Protein AF-A0A662A229-F1 (afdb_monomer_lite)

Foldseek 3Di:
DDDDDKAFLVRCCVPLVQDPQLSVQCVVVVVGIDLSLLVVCLVPVWDPVGPSDDPVSRVSSNVSNVVCVVVSCVVVVVVVVLLVLLVVLLVLVVPDDPLRQVLLQLVLVVLLVPADPLLNVQVPVVFVVDDGPVSCNVQPSNDSPDGLVVTPHDDPVSSVSNVVSNVVSSVVSVVVVPDDSVVSVVPPSDPVVVVVVVVVVLVDDDDDDDDDDDDDDDRDPVVPVVVVPPD

Secondary structure (DSSP, 8-state):
-------BHHHHHHHTT--HHHHHHHHHTT--BHHHHHHHHHHHSSSTTSTT--HHHHHHHHHHHHHHHHHHHHHSSHHHHHHHHHHHHHHHHHH--HHHHHHHHHHHHHHHTTS-HHHHHHHHTT-TT-S-HHHIIIIIIT-TT--GGGS----HHHHHHHHHHHHHHHHHHHGGGG--HHHHTT-TTS-HHHHHHHHHHHT---------------SSHHHHHHGGG--

Structure (mmCIF, N/CA/C/O backbone):
data_AF-A0A662A229-F1
#
_entry.id   AF-A0A662A229-F1
#
loop_
_atom_site.group_PDB
_atom_site.id
_atom_site.type_symbol
_atom_site.label_atom_id
_atom_site.label_alt_id
_atom_site.label_comp_id
_atom_site.label_asym_id
_atom_site.label_entity_id
_atom_site.label_seq_id
_atom_site.pdbx_PDB_ins_code
_atom_site.Cartn_x
_atom_site.Cartn_y
_atom_site.Cartn_z
_atom_site.occupancy
_atom_site.B_iso_or_equiv
_atom_site.auth_seq_id
_atom_site.auth_comp_id
_atom_site.auth_asym_id
_atom_site.auth_atom_id
_atom_site.pdbx_PDB_model_num
ATOM 1 N N . MET A 1 1 ? -10.099 3.182 -29.007 1.00 36.44 1 MET A N 1
ATOM 2 C CA . MET A 1 1 ? -9.818 2.315 -27.837 1.00 36.44 1 MET A CA 1
ATOM 3 C C . MET A 1 1 ? -8.384 1.828 -27.942 1.00 36.44 1 MET A C 1
ATOM 5 O O . MET A 1 1 ? -8.083 1.103 -28.880 1.00 36.44 1 MET A O 1
ATOM 9 N N . ASN A 1 2 ? -7.491 2.269 -27.053 1.00 43.22 2 ASN A N 1
ATOM 10 C CA . ASN A 1 2 ? -6.089 1.856 -27.109 1.00 43.22 2 ASN A CA 1
ATOM 11 C C . ASN A 1 2 ? -5.975 0.412 -26.585 1.00 43.22 2 ASN A C 1
ATOM 13 O O . ASN A 1 2 ? -6.327 0.131 -25.438 1.00 43.22 2 ASN A O 1
ATOM 17 N N . LYS A 1 3 ? -5.595 -0.519 -27.462 1.00 54.31 3 LYS A N 1
ATOM 18 C CA . LYS A 1 3 ? -5.564 -1.961 -27.195 1.00 54.31 3 LYS A CA 1
ATOM 19 C C . LYS A 1 3 ? -4.317 -2.257 -26.362 1.00 54.31 3 LYS A C 1
ATOM 21 O O . LYS A 1 3 ? -3.208 -2.116 -26.861 1.00 54.31 3 LYS A O 1
ATOM 26 N N . TYR A 1 4 ? -4.488 -2.646 -25.097 1.00 66.56 4 TYR A N 1
ATOM 27 C CA . TYR A 1 4 ? -3.372 -3.119 -24.276 1.00 66.56 4 TYR A CA 1
ATOM 28 C C . TYR A 1 4 ? -2.686 -4.289 -24.986 1.00 66.56 4 TYR A C 1
ATOM 30 O O . TYR A 1 4 ? -3.309 -5.330 -25.220 1.00 66.56 4 TYR A O 1
ATOM 38 N N . LYS A 1 5 ? -1.414 -4.111 -25.331 1.00 79.75 5 LYS A N 1
ATOM 39 C CA . LYS A 1 5 ? -0.564 -5.138 -25.925 1.00 79.75 5 LYS A CA 1
ATOM 40 C C . LYS A 1 5 ? 0.447 -5.547 -24.860 1.00 79.75 5 LYS A C 1
ATOM 42 O O . LYS A 1 5 ? 1.048 -4.670 -24.249 1.00 79.75 5 LYS A O 1
ATOM 47 N N . ASN A 1 6 ? 0.600 -6.849 -24.620 1.00 87.69 6 ASN A N 1
ATOM 48 C CA . ASN A 1 6 ? 1.751 -7.306 -23.849 1.00 87.69 6 ASN A CA 1
ATOM 49 C C . ASN A 1 6 ? 2.993 -7.114 -24.730 1.00 87.69 6 ASN A C 1
ATOM 51 O O . ASN A 1 6 ? 2.988 -7.523 -25.894 1.00 87.69 6 ASN A O 1
ATOM 55 N N . VAL A 1 7 ? 3.993 -6.418 -24.202 1.00 91.94 7 VAL A N 1
ATOM 56 C CA . VAL A 1 7 ? 5.195 -5.992 -24.923 1.00 91.94 7 VAL A CA 1
ATOM 57 C C . VAL A 1 7 ? 6.397 -6.680 -24.288 1.00 91.94 7 VAL A C 1
ATOM 59 O O . VAL A 1 7 ? 6.463 -6.785 -23.063 1.00 91.94 7 VAL A O 1
ATOM 62 N N . THR A 1 8 ? 7.318 -7.166 -25.118 1.00 95.12 8 THR A N 1
ATOM 63 C CA . THR A 1 8 ? 8.546 -7.838 -24.670 1.00 95.12 8 THR A CA 1
ATOM 64 C C . THR A 1 8 ? 9.475 -6.859 -23.954 1.00 95.12 8 THR A C 1
ATOM 66 O O . THR A 1 8 ? 9.406 -5.650 -24.179 1.00 95.12 8 THR A O 1
ATOM 69 N N . LEU A 1 9 ? 10.362 -7.358 -23.094 1.00 94.25 9 LEU A N 1
ATOM 70 C CA . LEU A 1 9 ? 11.356 -6.527 -22.416 1.00 94.25 9 LEU A CA 1
ATOM 71 C C . LEU A 1 9 ? 12.268 -5.796 -23.416 1.00 94.25 9 LEU A C 1
ATOM 73 O O . LEU A 1 9 ? 12.629 -4.644 -23.184 1.00 94.25 9 LEU A O 1
ATOM 77 N N . GLU A 1 10 ? 12.611 -6.433 -24.534 1.00 92.81 10 GLU A N 1
ATOM 78 C CA . GLU A 1 10 ? 13.406 -5.847 -25.614 1.00 92.81 10 GLU A CA 1
ATOM 79 C C . GLU A 1 10 ? 12.706 -4.635 -26.237 1.00 92.81 10 GLU A C 1
ATOM 81 O O . GLU A 1 10 ? 13.323 -3.584 -26.424 1.00 92.81 10 GLU A O 1
ATOM 86 N N . ASP A 1 11 ? 11.411 -4.761 -26.524 1.00 92.31 11 ASP A N 1
ATOM 87 C CA . ASP A 1 11 ? 10.610 -3.671 -27.075 1.00 92.31 11 ASP A CA 1
ATOM 88 C C . ASP A 1 11 ? 10.358 -2.574 -26.029 1.00 92.31 11 ASP A C 1
ATOM 90 O O . ASP A 1 11 ? 10.416 -1.389 -26.355 1.00 92.31 11 ASP A O 1
ATOM 94 N N . LEU A 1 12 ? 10.126 -2.935 -24.761 1.00 91.38 12 LEU A N 1
ATOM 95 C CA . LEU A 1 12 ? 10.009 -1.970 -23.662 1.00 91.38 12 LEU A CA 1
ATOM 96 C C . LEU A 1 12 ? 11.296 -1.166 -23.487 1.00 91.38 12 LEU A C 1
ATOM 98 O O . LEU A 1 12 ? 11.240 0.046 -23.310 1.00 91.38 12 LEU A O 1
ATOM 102 N N . SER A 1 13 ? 12.456 -1.819 -23.581 1.00 90.81 13 SER A N 1
ATOM 103 C CA . SER A 1 13 ? 13.748 -1.149 -23.443 1.00 90.81 13 SER A CA 1
ATOM 104 C C . SER A 1 13 ? 13.971 -0.079 -24.502 1.00 90.81 13 SER A C 1
ATOM 106 O O . SER A 1 13 ? 14.608 0.924 -24.201 1.00 90.81 13 SER A O 1
ATOM 108 N N . LYS A 1 14 ? 13.462 -0.297 -25.720 1.00 89.25 14 LYS A N 1
ATOM 109 C CA . LYS A 1 14 ? 13.569 0.650 -26.836 1.00 89.25 14 LYS A CA 1
ATOM 110 C C . LYS A 1 14 ? 12.518 1.755 -26.776 1.00 89.25 14 LYS A C 1
ATOM 112 O O . LYS A 1 14 ? 12.813 2.880 -27.141 1.00 89.25 14 LYS A O 1
ATOM 117 N N . ASN A 1 15 ? 11.292 1.426 -26.366 1.00 88.69 15 ASN A N 1
ATOM 118 C CA . ASN A 1 15 ? 10.162 2.360 -26.414 1.00 88.69 15 ASN A CA 1
ATOM 119 C C . ASN A 1 15 ? 10.044 3.244 -25.165 1.00 88.69 15 ASN A C 1
ATOM 121 O O . ASN A 1 15 ? 9.446 4.314 -25.231 1.00 88.69 15 ASN A O 1
ATOM 125 N N . GLU A 1 16 ? 10.552 2.781 -24.023 1.00 87.81 16 GLU A N 1
ATOM 126 C CA . GLU A 1 16 ? 10.454 3.464 -22.724 1.00 87.81 16 GLU A CA 1
ATOM 127 C C . GLU A 1 16 ? 11.836 3.889 -22.197 1.00 87.81 16 GLU A C 1
ATOM 129 O O . GLU A 1 16 ? 11.969 4.217 -21.019 1.00 87.81 16 GLU A O 1
ATOM 134 N N . ASP A 1 17 ? 12.863 3.850 -23.059 1.00 87.94 17 ASP A N 1
ATOM 135 C CA . ASP A 1 17 ? 14.249 4.249 -22.774 1.00 87.94 17 ASP A CA 1
ATOM 136 C C . ASP A 1 17 ? 14.799 3.672 -21.457 1.00 87.94 17 ASP A C 1
ATOM 138 O O . ASP A 1 17 ? 15.426 4.363 -20.645 1.00 87.94 17 ASP A O 1
ATOM 142 N N . LEU A 1 18 ? 14.559 2.377 -21.214 1.00 91.94 18 LEU A N 1
ATOM 143 C CA . LEU A 1 18 ? 15.041 1.730 -19.995 1.00 91.94 18 LEU A CA 1
ATOM 144 C C . LEU A 1 18 ? 16.567 1.720 -19.971 1.00 91.94 18 LEU A C 1
ATOM 146 O O . LEU A 1 18 ? 17.226 1.321 -20.934 1.00 91.94 18 LEU A O 1
ATOM 150 N N . SER A 1 19 ? 17.145 2.086 -18.826 1.00 94.31 19 SER A N 1
ATOM 151 C CA . SER A 1 19 ? 18.593 2.008 -18.675 1.00 94.31 19 SER A CA 1
ATOM 152 C C . SER A 1 19 ? 19.079 0.563 -18.825 1.00 94.31 19 SER A C 1
ATOM 154 O O . SER A 1 19 ? 18.411 -0.385 -18.405 1.00 94.31 19 SER A O 1
ATOM 156 N N . ALA A 1 20 ? 20.300 0.381 -19.341 1.00 94.19 20 ALA A N 1
ATOM 157 C CA . ALA A 1 20 ? 20.917 -0.944 -19.461 1.00 94.19 20 ALA A CA 1
ATOM 158 C C . ALA A 1 20 ? 20.927 -1.708 -18.122 1.00 94.19 20 ALA A C 1
ATOM 160 O O . ALA A 1 20 ? 20.774 -2.929 -18.081 1.00 94.19 20 ALA A O 1
ATOM 161 N N . ARG A 1 21 ? 21.050 -0.982 -16.999 1.00 94.19 21 ARG A N 1
ATOM 162 C CA . ARG A 1 21 ? 20.940 -1.559 -15.656 1.00 94.19 21 ARG A CA 1
ATOM 163 C C . ARG A 1 21 ? 19.537 -2.104 -15.387 1.00 94.19 21 ARG A C 1
ATOM 165 O O . ARG A 1 21 ? 19.420 -3.238 -14.933 1.00 94.19 21 ARG A O 1
ATOM 172 N N . THR A 1 22 ? 18.498 -1.318 -15.652 1.00 95.56 22 THR A N 1
ATOM 173 C CA . THR A 1 22 ? 17.099 -1.722 -15.459 1.00 95.56 22 THR A CA 1
ATOM 174 C C . THR A 1 22 ? 16.718 -2.891 -16.365 1.00 95.56 22 THR A C 1
ATOM 176 O O . THR A 1 22 ? 16.108 -3.849 -15.891 1.00 95.56 22 THR A O 1
ATOM 179 N N . TYR A 1 23 ? 17.169 -2.874 -17.621 1.00 95.75 23 TYR A N 1
ATOM 180 C CA . TYR A 1 23 ? 17.021 -3.995 -18.549 1.00 95.75 23 TYR A CA 1
ATOM 181 C C . TYR A 1 23 ? 17.655 -5.281 -18.000 1.00 95.75 23 TYR A C 1
ATOM 183 O O . TYR A 1 23 ? 16.992 -6.313 -17.899 1.00 95.75 23 TYR A O 1
ATOM 191 N N . ASN A 1 24 ? 18.916 -5.215 -17.562 1.00 95.12 24 ASN A N 1
ATOM 192 C CA . ASN A 1 24 ? 19.620 -6.376 -17.015 1.00 95.12 24 ASN A CA 1
ATOM 193 C C . ASN A 1 24 ? 18.981 -6.895 -15.722 1.00 95.12 24 A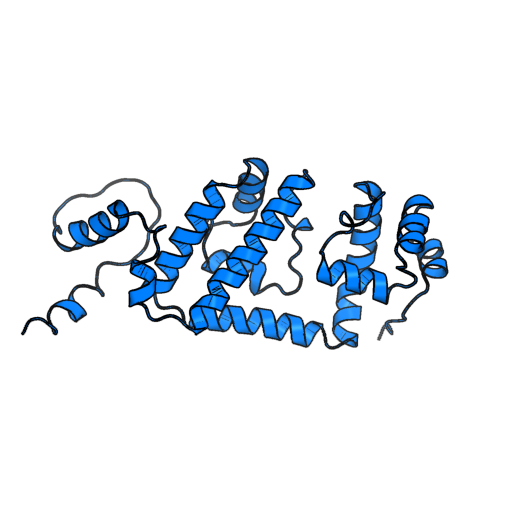SN A C 1
ATOM 195 O O . ASN A 1 24 ? 18.903 -8.104 -15.530 1.00 95.12 24 ASN A O 1
ATOM 199 N N . VAL A 1 25 ? 18.487 -6.009 -14.851 1.00 95.31 25 VAL A N 1
ATOM 200 C CA . VAL A 1 25 ? 17.707 -6.410 -13.669 1.00 95.31 25 VAL A CA 1
ATOM 201 C C . VAL A 1 25 ? 16.477 -7.208 -14.093 1.00 95.31 25 VAL A C 1
ATOM 203 O O . VAL A 1 25 ? 16.273 -8.308 -13.587 1.00 95.31 25 VAL A O 1
ATOM 206 N N . CYS A 1 26 ? 15.681 -6.694 -15.033 1.00 95.44 26 CYS A N 1
ATOM 207 C CA . CYS A 1 26 ? 14.474 -7.381 -15.488 1.00 95.44 26 CYS A CA 1
ATOM 208 C C . CYS A 1 26 ? 14.802 -8.746 -16.097 1.00 95.44 26 CYS A C 1
ATOM 210 O O . CYS A 1 26 ? 14.196 -9.751 -15.728 1.00 95.44 26 CYS A O 1
ATOM 212 N N . LYS A 1 27 ? 15.823 -8.800 -16.957 1.00 94.81 27 LYS A N 1
ATOM 213 C CA . LYS A 1 27 ? 16.285 -10.034 -17.596 1.00 94.81 27 LYS A CA 1
ATOM 214 C C . LYS A 1 27 ? 16.755 -11.077 -16.577 1.00 94.81 27 LYS A C 1
ATOM 216 O O . LYS A 1 27 ? 16.338 -12.230 -16.651 1.00 94.81 27 LYS A O 1
ATOM 221 N N . ASN A 1 28 ? 17.566 -10.673 -15.599 1.00 95.19 28 ASN A N 1
ATOM 222 C CA . ASN A 1 28 ? 18.105 -11.573 -14.573 1.00 95.19 28 ASN A CA 1
ATOM 223 C C . ASN A 1 28 ? 17.023 -12.134 -13.641 1.00 95.19 28 ASN A C 1
ATOM 225 O O . ASN A 1 28 ? 17.169 -13.242 -13.134 1.00 95.19 28 ASN A O 1
ATOM 229 N N . HIS A 1 29 ? 15.936 -11.385 -13.436 1.00 94.38 29 HIS A N 1
ATOM 230 C CA . HIS A 1 29 ? 14.806 -11.780 -12.591 1.00 94.38 29 HIS A CA 1
ATOM 231 C C . HIS A 1 29 ? 13.589 -12.267 -13.394 1.00 94.38 29 HIS A C 1
ATOM 233 O O . HIS A 1 29 ? 12.477 -12.302 -12.875 1.00 94.38 29 HIS A O 1
ATOM 239 N N . GLN A 1 30 ? 13.795 -12.665 -14.656 1.00 93.56 30 GLN A N 1
ATOM 240 C CA . GLN A 1 30 ? 12.778 -13.268 -15.534 1.00 93.56 30 GLN A CA 1
ATOM 241 C C . GLN A 1 30 ? 11.534 -12.395 -15.789 1.00 93.56 30 GLN A C 1
ATOM 243 O O . GLN A 1 30 ? 10.469 -12.899 -16.161 1.00 93.56 30 GLN A O 1
ATOM 248 N N . LEU A 1 31 ? 11.672 -11.076 -15.661 1.00 94.94 31 LEU A N 1
ATOM 249 C CA . LEU A 1 31 ? 10.663 -10.094 -16.047 1.00 94.94 31 LEU A CA 1
ATOM 250 C C . LEU A 1 31 ? 10.737 -9.841 -17.562 1.00 94.94 31 LEU A C 1
ATOM 252 O O . LEU A 1 31 ? 11.139 -8.770 -18.011 1.00 94.94 31 LEU A O 1
ATOM 256 N N . SER A 1 32 ? 10.404 -10.866 -18.351 1.00 94.81 32 SER A N 1
ATOM 257 C CA . SER A 1 32 ? 10.577 -10.888 -19.815 1.00 94.81 32 SER A CA 1
ATOM 258 C C . SER A 1 32 ? 9.622 -9.988 -20.599 1.00 94.81 32 SER A C 1
ATOM 260 O O . SER A 1 32 ? 9.789 -9.838 -21.806 1.00 94.81 32 SER A O 1
ATOM 262 N N . ASP A 1 33 ? 8.595 -9.440 -19.958 1.00 95.06 33 ASP A N 1
ATOM 263 C CA . ASP A 1 33 ? 7.511 -8.728 -20.627 1.00 95.06 33 ASP A CA 1
ATOM 264 C C . ASP A 1 33 ? 6.748 -7.813 -19.656 1.00 95.06 33 ASP A C 1
ATOM 266 O O . ASP A 1 33 ? 6.901 -7.895 -18.431 1.00 95.06 33 ASP A O 1
ATOM 270 N N . LEU A 1 34 ? 5.935 -6.917 -20.221 1.00 93.50 34 LEU A N 1
ATOM 271 C CA . LEU A 1 34 ? 5.192 -5.904 -19.475 1.00 93.50 34 LEU A CA 1
ATOM 272 C C . LEU A 1 34 ? 4.231 -6.519 -18.451 1.00 93.50 34 LEU A C 1
ATOM 274 O O . LEU A 1 34 ? 4.104 -5.988 -17.349 1.00 93.50 34 LEU A O 1
ATOM 278 N N . GLU A 1 35 ? 3.554 -7.618 -18.793 1.00 93.19 35 GLU A N 1
ATOM 279 C CA . GLU A 1 35 ? 2.616 -8.282 -17.879 1.00 93.19 35 GLU A CA 1
ATOM 280 C C . GLU A 1 35 ? 3.336 -8.812 -16.635 1.00 93.19 35 GLU A C 1
ATOM 282 O O . GLU A 1 35 ? 2.888 -8.536 -15.522 1.00 93.19 35 GLU A O 1
ATOM 287 N N . LYS A 1 36 ? 4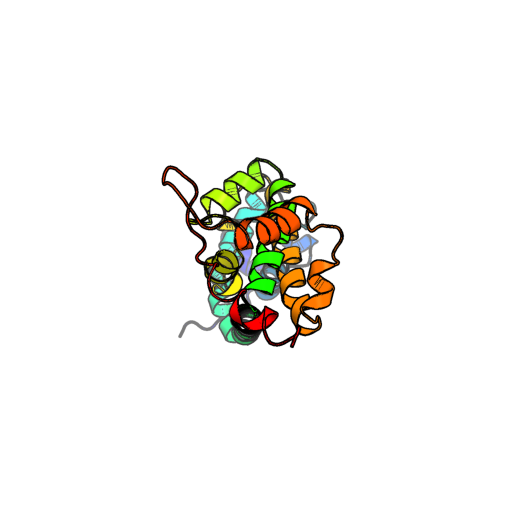.494 -9.469 -16.783 1.00 93.25 36 LYS A N 1
ATOM 288 C CA . LYS A 1 36 ? 5.288 -9.939 -15.632 1.00 93.25 36 LYS A CA 1
ATOM 289 C C . LYS A 1 36 ? 5.798 -8.801 -14.749 1.00 93.25 36 LYS A C 1
ATOM 291 O O . LYS A 1 36 ? 5.769 -8.916 -13.523 1.00 93.25 36 LYS A O 1
ATOM 296 N N . ILE A 1 37 ? 6.248 -7.697 -15.351 1.00 94.38 37 ILE A N 1
ATOM 297 C CA . ILE A 1 37 ? 6.689 -6.503 -14.608 1.00 94.38 37 ILE A CA 1
ATOM 298 C C . ILE A 1 37 ? 5.522 -5.930 -13.793 1.00 94.38 37 ILE A C 1
ATOM 300 O O . ILE A 1 37 ? 5.673 -5.629 -12.606 1.00 94.38 37 ILE A O 1
ATOM 304 N N . LEU A 1 38 ? 4.348 -5.805 -14.417 1.00 91.56 38 LEU A N 1
ATOM 305 C CA . LEU A 1 38 ? 3.141 -5.300 -13.766 1.00 91.56 38 LEU A CA 1
ATOM 306 C C . LEU A 1 38 ? 2.645 -6.237 -12.666 1.00 91.56 38 LEU A C 1
ATOM 308 O O . LEU A 1 38 ? 2.265 -5.760 -11.602 1.00 91.56 38 LEU A O 1
ATOM 312 N N . ASP A 1 39 ? 2.682 -7.548 -12.886 1.00 88.94 39 ASP A N 1
ATOM 313 C CA . ASP A 1 39 ? 2.289 -8.547 -11.893 1.00 88.94 39 ASP A CA 1
ATOM 314 C C . ASP A 1 39 ? 3.154 -8.487 -10.646 1.00 88.94 39 ASP A C 1
ATOM 316 O O . ASP A 1 39 ? 2.631 -8.462 -9.527 1.00 88.94 39 ASP A O 1
ATOM 320 N N . TYR A 1 40 ? 4.470 -8.404 -10.834 1.00 89.31 40 TYR A N 1
ATOM 321 C CA . TYR A 1 40 ? 5.391 -8.247 -9.723 1.00 89.31 40 TYR A CA 1
ATOM 322 C C . TYR A 1 40 ? 5.117 -6.951 -8.954 1.00 89.31 40 TYR A C 1
ATOM 324 O O . TYR A 1 40 ? 5.064 -6.960 -7.722 1.00 89.31 40 TYR A O 1
ATOM 332 N N . TYR A 1 41 ? 4.901 -5.845 -9.669 1.00 87.94 41 TYR A N 1
ATOM 333 C CA . TYR A 1 41 ? 4.592 -4.559 -9.056 1.00 87.94 41 TYR A CA 1
ATOM 334 C C . TYR A 1 41 ? 3.248 -4.559 -8.321 1.00 87.94 41 TYR A C 1
ATOM 336 O O . TYR A 1 41 ? 3.165 -4.009 -7.236 1.00 87.94 41 TYR A O 1
ATOM 344 N N . ILE A 1 42 ? 2.210 -5.223 -8.829 1.00 81.44 42 ILE A N 1
ATOM 345 C CA . ILE A 1 42 ? 0.924 -5.342 -8.120 1.00 81.44 42 ILE A CA 1
ATOM 346 C C . ILE A 1 42 ? 1.081 -6.141 -6.818 1.00 81.44 42 ILE A C 1
ATOM 348 O O . ILE A 1 42 ? 0.426 -5.838 -5.823 1.00 81.44 42 ILE A O 1
ATOM 352 N N . ALA A 1 43 ? 1.943 -7.159 -6.807 1.00 74.81 43 ALA A N 1
ATOM 353 C CA . ALA A 1 43 ? 2.175 -7.973 -5.618 1.00 74.81 43 ALA A CA 1
ATOM 354 C C . ALA A 1 43 ? 3.048 -7.266 -4.562 1.00 74.81 43 ALA A C 1
ATOM 356 O O . ALA A 1 43 ? 2.834 -7.453 -3.362 1.00 74.81 43 ALA A O 1
ATOM 357 N N . ASN A 1 44 ? 4.031 -6.470 -4.995 1.00 73.94 44 ASN A N 1
ATOM 358 C CA . ASN A 1 44 ? 5.100 -5.964 -4.123 1.00 73.94 44 ASN A CA 1
ATOM 359 C C . ASN A 1 44 ? 5.168 -4.433 -4.014 1.00 73.94 44 ASN A C 1
ATOM 361 O O . ASN A 1 44 ? 5.863 -3.925 -3.138 1.00 73.94 44 ASN A O 1
ATOM 365 N N . TYR A 1 45 ? 4.479 -3.699 -4.890 1.00 74.75 45 TYR A N 1
ATOM 366 C CA . TYR A 1 45 ? 4.418 -2.229 -4.998 1.00 74.75 45 TYR A CA 1
ATOM 367 C C . TYR A 1 45 ? 5.759 -1.516 -5.232 1.00 74.75 45 TYR A C 1
ATOM 369 O O . TYR A 1 45 ? 5.824 -0.296 -5.330 1.00 74.75 45 TYR A O 1
ATOM 377 N N . ASN A 1 46 ? 6.855 -2.261 -5.328 1.00 83.00 46 ASN A N 1
ATOM 378 C CA . ASN A 1 46 ? 8.193 -1.775 -5.632 1.00 83.00 46 ASN A CA 1
ATOM 379 C C . ASN A 1 46 ? 9.055 -2.939 -6.134 1.00 83.00 46 ASN A C 1
ATOM 381 O O . ASN A 1 46 ? 8.655 -4.098 -6.059 1.00 83.00 46 ASN A O 1
ATOM 385 N N . PHE A 1 47 ? 10.258 -2.623 -6.601 1.00 88.50 47 PHE A N 1
ATOM 386 C CA . PHE A 1 47 ? 11.236 -3.549 -7.167 1.00 88.50 47 PHE A CA 1
ATOM 387 C C . PHE A 1 47 ? 12.438 -3.801 -6.249 1.00 88.50 47 PHE A C 1
ATOM 389 O O . PHE A 1 47 ? 13.352 -4.528 -6.629 1.00 88.50 47 PHE A O 1
ATOM 396 N N . PHE A 1 48 ? 12.438 -3.267 -5.022 1.00 83.94 48 PHE A N 1
ATOM 397 C CA . PHE A 1 48 ? 13.546 -3.437 -4.071 1.00 83.94 48 PHE A CA 1
ATOM 398 C C . PHE A 1 48 ? 13.726 -4.881 -3.583 1.00 83.94 48 PHE A C 1
ATOM 400 O O . PHE A 1 48 ? 14.769 -5.207 -3.023 1.00 83.94 48 PHE A O 1
ATOM 407 N N . GLY A 1 49 ? 12.737 -5.755 -3.802 1.00 77.12 49 GLY A N 1
ATOM 408 C CA . GLY A 1 49 ? 12.872 -7.193 -3.550 1.00 77.12 49 GLY A CA 1
ATOM 409 C C . GLY A 1 49 ? 13.917 -7.878 -4.442 1.00 77.12 49 GLY A C 1
ATOM 410 O O . GLY A 1 49 ? 14.418 -8.945 -4.094 1.00 77.12 49 GLY A O 1
ATOM 411 N N . PHE A 1 50 ? 14.304 -7.255 -5.558 1.00 88.44 50 PHE A N 1
ATOM 412 C CA . PHE A 1 50 ? 15.319 -7.791 -6.451 1.00 88.44 50 PHE A CA 1
ATOM 413 C C . PHE A 1 50 ? 16.729 -7.357 -6.058 1.00 88.44 50 PHE A C 1
ATOM 415 O O . PHE A 1 50 ? 17.043 -6.170 -5.930 1.00 88.44 50 PHE A O 1
ATOM 422 N N . ARG A 1 51 ? 17.636 -8.336 -5.966 1.00 85.94 51 ARG A N 1
ATOM 423 C CA . ARG A 1 51 ? 19.066 -8.059 -5.802 1.00 85.94 51 ARG A CA 1
ATOM 424 C C . ARG A 1 51 ? 19.563 -7.224 -6.984 1.00 85.94 51 ARG A C 1
ATOM 426 O O . ARG A 1 51 ? 19.359 -7.595 -8.139 1.00 85.94 51 ARG A O 1
ATOM 433 N N . GLY A 1 52 ? 20.240 -6.118 -6.681 1.00 81.81 52 GLY A N 1
ATOM 434 C CA . GLY A 1 52 ? 20.786 -5.198 -7.682 1.00 81.81 52 GLY A CA 1
ATOM 435 C C . GLY A 1 52 ? 19.865 -4.031 -8.053 1.00 81.81 52 GLY A C 1
ATOM 436 O O . GLY A 1 52 ? 20.284 -3.171 -8.831 1.00 81.81 52 GLY A O 1
ATOM 437 N N . VAL A 1 53 ? 18.665 -3.935 -7.473 1.00 90.12 53 VAL A N 1
ATOM 438 C CA . VAL A 1 53 ? 17.796 -2.764 -7.644 1.00 90.12 53 VAL A CA 1
ATOM 439 C C . VAL A 1 53 ? 18.171 -1.670 -6.651 1.00 90.12 53 VAL A C 1
ATOM 441 O O . VAL A 1 53 ? 18.005 -1.822 -5.446 1.00 90.12 53 VAL A O 1
ATOM 444 N N . GLY A 1 54 ? 18.681 -0.557 -7.182 1.00 85.88 54 GLY A N 1
ATOM 445 C CA . GLY A 1 54 ? 18.821 0.703 -6.450 1.00 85.88 54 GLY A CA 1
ATOM 446 C C . GLY A 1 54 ? 17.641 1.639 -6.720 1.00 85.88 54 GLY A C 1
ATOM 447 O O . GLY A 1 54 ? 16.787 1.342 -7.557 1.00 85.88 54 GLY A O 1
ATOM 448 N N . GLU A 1 55 ? 17.619 2.798 -6.062 1.00 84.25 55 GLU A N 1
ATOM 449 C CA . GLU A 1 55 ? 16.521 3.774 -6.165 1.00 84.25 55 GLU A CA 1
ATOM 450 C C . GLU A 1 55 ? 16.190 4.173 -7.605 1.00 84.25 55 GLU A C 1
ATOM 452 O O . GLU A 1 55 ? 15.020 4.178 -7.986 1.00 84.25 55 GLU A O 1
ATOM 457 N N . LYS A 1 56 ? 17.211 4.444 -8.429 1.00 88.38 56 LYS A N 1
ATOM 458 C CA . LYS A 1 56 ? 17.024 4.832 -9.834 1.00 88.38 56 LYS A CA 1
ATOM 459 C C . LYS A 1 56 ? 16.289 3.752 -10.634 1.00 88.38 56 LYS A C 1
ATOM 461 O O . LYS A 1 56 ? 15.287 4.048 -11.274 1.00 88.38 56 LYS A O 1
ATOM 466 N N . THR A 1 57 ? 16.745 2.502 -10.549 1.00 93.06 57 THR A N 1
ATOM 467 C CA . THR A 1 57 ? 16.110 1.363 -11.234 1.00 93.06 57 THR A CA 1
ATOM 468 C C . THR A 1 57 ? 14.698 1.111 -10.715 1.00 93.06 57 THR A C 1
ATOM 470 O O . THR A 1 57 ? 13.785 0.901 -11.508 1.00 93.06 57 THR A O 1
ATOM 473 N N . ASN A 1 58 ? 14.490 1.184 -9.395 1.00 89.38 58 ASN A N 1
ATOM 474 C CA . ASN A 1 58 ? 13.154 1.068 -8.817 1.00 89.38 58 ASN A CA 1
ATOM 475 C C . ASN A 1 58 ? 12.216 2.151 -9.367 1.00 89.38 58 ASN A C 1
ATOM 477 O O . ASN A 1 58 ? 11.075 1.861 -9.718 1.00 89.38 58 ASN A O 1
ATOM 481 N N . ARG A 1 59 ? 12.702 3.393 -9.461 1.00 88.00 59 ARG A N 1
ATOM 482 C CA . ARG A 1 59 ? 11.937 4.528 -9.977 1.00 88.00 59 ARG A CA 1
ATOM 483 C C . ARG A 1 59 ? 11.593 4.366 -11.455 1.00 88.00 59 ARG A C 1
ATOM 485 O O . ARG A 1 59 ? 10.435 4.563 -11.797 1.00 88.00 59 ARG A O 1
ATOM 492 N N . GLU A 1 60 ? 12.553 3.991 -12.300 1.00 93.19 60 GLU A N 1
ATOM 493 C CA . GLU A 1 60 ? 12.314 3.718 -13.729 1.00 93.19 60 GLU A CA 1
ATOM 494 C C . GLU A 1 60 ? 11.188 2.688 -13.904 1.00 93.19 60 GLU A C 1
ATOM 496 O O . GLU A 1 60 ? 10.197 2.956 -14.583 1.00 93.19 60 GLU A O 1
ATOM 501 N N . LEU A 1 61 ? 11.276 1.554 -13.202 1.00 93.50 61 LEU A N 1
ATOM 502 C CA . LEU A 1 61 ? 10.259 0.505 -13.281 1.00 93.50 61 LEU A CA 1
ATOM 503 C C . LEU A 1 61 ? 8.913 0.922 -12.681 1.00 93.50 61 LEU A C 1
ATOM 505 O O . LEU A 1 61 ? 7.874 0.565 -13.221 1.00 93.50 61 LEU A O 1
ATOM 509 N N . THR A 1 62 ? 8.909 1.703 -11.601 1.00 88.62 62 THR A N 1
ATOM 510 C CA . THR A 1 62 ? 7.668 2.209 -10.989 1.00 88.62 62 THR A CA 1
ATOM 511 C C . THR A 1 62 ? 6.954 3.208 -11.901 1.00 88.62 62 THR A C 1
ATOM 513 O O . THR A 1 62 ? 5.730 3.214 -11.994 1.00 88.62 62 THR A O 1
ATOM 516 N N . ILE A 1 63 ? 7.701 4.063 -12.602 1.00 90.00 63 ILE A N 1
ATOM 517 C CA . ILE A 1 63 ? 7.123 4.992 -13.581 1.00 90.00 63 ILE A CA 1
ATOM 518 C C . ILE A 1 63 ? 6.509 4.203 -14.741 1.00 90.00 63 ILE A C 1
ATOM 520 O O . ILE A 1 63 ? 5.355 4.447 -15.106 1.00 90.00 63 ILE A O 1
ATOM 524 N N . LEU A 1 64 ? 7.249 3.219 -15.265 1.00 91.88 64 LEU A N 1
ATOM 525 C CA . LEU A 1 64 ? 6.764 2.315 -16.303 1.00 91.88 64 LEU A CA 1
ATOM 526 C C . LEU A 1 64 ? 5.464 1.619 -15.873 1.00 91.88 64 LEU A C 1
ATOM 528 O O . LEU A 1 64 ? 4.474 1.627 -16.605 1.00 91.88 64 LEU A O 1
ATOM 532 N N . THR A 1 65 ? 5.419 1.046 -14.669 1.00 90.62 65 THR A N 1
ATOM 533 C CA . THR A 1 65 ? 4.228 0.332 -14.197 1.00 90.62 65 THR A CA 1
ATOM 534 C C . THR A 1 65 ? 3.041 1.264 -14.014 1.00 90.62 65 THR A C 1
ATOM 536 O O . THR A 1 65 ? 1.955 0.940 -14.499 1.00 90.62 65 THR A O 1
ATOM 539 N N . LYS A 1 66 ? 3.221 2.444 -13.404 1.00 85.88 66 LYS A N 1
ATOM 540 C CA . LYS A 1 66 ? 2.140 3.429 -13.216 1.00 85.88 66 LYS A CA 1
ATOM 541 C C . LYS A 1 66 ? 1.495 3.852 -14.544 1.00 85.88 66 LYS A C 1
ATOM 543 O O . LYS A 1 66 ? 0.278 4.029 -14.592 1.00 85.88 66 LYS A O 1
ATOM 548 N N . LYS A 1 67 ? 2.263 3.918 -15.639 1.00 88.06 67 LYS A N 1
ATOM 549 C CA . LYS A 1 67 ? 1.755 4.219 -16.993 1.00 88.06 67 LYS A CA 1
ATOM 550 C C . LYS A 1 67 ? 0.805 3.143 -17.536 1.00 88.06 67 LYS A C 1
ATOM 552 O O . LYS A 1 67 ? -0.156 3.461 -18.235 1.00 88.06 67 LYS A O 1
ATOM 557 N N . HIS A 1 68 ? 1.046 1.871 -17.209 1.00 87.69 68 HIS A N 1
ATOM 558 C CA . HIS A 1 68 ? 0.340 0.737 -17.821 1.00 87.69 68 HIS A CA 1
ATOM 559 C C . HIS A 1 68 ? -0.638 0.003 -16.889 1.00 87.69 68 HIS A C 1
ATOM 561 O O . HIS A 1 68 ? -1.550 -0.673 -17.376 1.00 87.69 68 HIS A O 1
ATOM 567 N N . VAL A 1 69 ? -0.509 0.156 -15.567 1.00 85.69 69 VAL A N 1
ATOM 568 C CA . VAL A 1 69 ? -1.264 -0.614 -14.563 1.00 85.69 69 VAL A CA 1
ATOM 569 C C . VAL A 1 69 ? -2.777 -0.427 -14.691 1.00 85.69 69 VAL A C 1
ATOM 571 O O . VAL A 1 69 ? -3.529 -1.397 -14.618 1.00 85.69 69 VAL A O 1
ATOM 574 N N . GLY A 1 70 ? -3.245 0.793 -14.971 1.00 79.12 70 GLY A N 1
ATOM 575 C CA . GLY A 1 70 ? -4.677 1.081 -15.088 1.00 79.12 70 GLY A CA 1
ATOM 576 C C . GLY A 1 70 ? -5.353 0.306 -16.223 1.00 79.12 70 GLY A C 1
ATOM 577 O O . GLY A 1 70 ? -6.425 -0.274 -16.029 1.00 79.12 70 GLY A O 1
ATOM 578 N N . VAL A 1 71 ? -4.711 0.257 -17.394 1.00 82.50 71 VAL A N 1
ATOM 579 C CA . VAL A 1 71 ? -5.221 -0.470 -18.568 1.00 82.50 71 VAL A CA 1
ATOM 580 C C . VAL A 1 71 ? -5.065 -1.980 -18.377 1.00 82.50 71 VAL A C 1
ATOM 582 O O . VAL A 1 71 ? -5.976 -2.744 -18.699 1.00 82.50 71 VAL A O 1
ATOM 585 N N . TYR A 1 72 ? -3.949 -2.414 -17.791 1.00 84.88 72 TYR A N 1
ATOM 586 C CA . TYR A 1 72 ? -3.693 -3.821 -17.500 1.00 84.88 72 TYR A CA 1
ATOM 587 C C . TYR A 1 72 ? -4.739 -4.434 -16.563 1.00 84.88 72 TYR A C 1
ATOM 589 O O . TYR A 1 72 ? -5.307 -5.486 -16.861 1.00 84.88 72 TYR A O 1
ATOM 597 N N . LEU A 1 73 ? -5.068 -3.740 -15.470 1.00 81.38 73 LEU A N 1
ATOM 598 C CA . LEU A 1 73 ? -6.064 -4.195 -14.500 1.00 81.38 73 LEU A CA 1
ATOM 599 C C . LEU A 1 73 ? -7.478 -4.281 -15.098 1.00 81.38 73 LEU A C 1
ATOM 601 O O . LEU A 1 73 ? -8.271 -5.128 -14.678 1.00 81.38 73 LEU A O 1
ATOM 605 N N . LEU A 1 74 ? -7.809 -3.423 -16.073 1.00 79.44 74 LEU A N 1
ATOM 606 C CA . LEU A 1 74 ? -9.078 -3.486 -16.808 1.00 79.44 74 LEU A CA 1
ATOM 607 C C . LEU A 1 74 ? -9.162 -4.733 -17.698 1.00 79.44 74 LEU A C 1
ATOM 609 O O . LEU A 1 74 ? -10.216 -5.363 -17.753 1.00 79.44 74 LEU A O 1
ATOM 613 N N . LYS A 1 75 ? -8.058 -5.110 -18.356 1.00 82.19 75 LYS A N 1
ATOM 614 C CA . LYS A 1 75 ? -7.983 -6.303 -19.213 1.00 82.19 75 LYS A CA 1
ATOM 615 C C . LYS A 1 75 ? -8.069 -7.598 -18.404 1.00 82.19 75 LYS A C 1
ATOM 617 O O . LYS A 1 75 ? -8.806 -8.505 -18.776 1.00 82.19 75 LYS A O 1
ATOM 622 N N . THR A 1 76 ? -7.314 -7.702 -17.313 1.00 74.88 76 THR A N 1
ATOM 623 C CA . THR A 1 76 ? -7.115 -8.973 -16.590 1.00 74.88 76 THR A CA 1
ATOM 624 C C . THR A 1 76 ? -8.222 -9.323 -15.602 1.00 74.88 76 THR A C 1
ATOM 626 O O . THR A 1 76 ? -8.086 -10.290 -14.864 1.00 74.88 76 THR A O 1
ATOM 629 N N . LYS A 1 77 ? -9.305 -8.537 -15.525 1.00 69.38 77 LYS A N 1
ATOM 630 C CA . LYS A 1 77 ? -10.330 -8.613 -14.462 1.00 69.38 77 LYS A CA 1
ATOM 631 C C . LYS A 1 77 ? -9.781 -8.432 -13.032 1.00 69.38 77 LYS A C 1
ATOM 633 O O . LYS A 1 77 ? -10.587 -8.302 -12.114 1.00 69.38 77 LYS A O 1
ATOM 638 N N . ARG A 1 78 ? -8.465 -8.265 -12.827 1.00 68.25 78 ARG A N 1
ATOM 639 C CA . ARG A 1 78 ? -7.861 -7.947 -11.519 1.00 68.25 78 ARG A CA 1
ATOM 640 C C . ARG A 1 78 ? -8.395 -6.653 -10.923 1.00 68.25 78 ARG A C 1
ATOM 642 O O . ARG A 1 78 ? -8.509 -6.555 -9.709 1.00 68.25 78 ARG A O 1
ATOM 649 N N . LYS A 1 79 ? -8.804 -5.668 -11.739 1.00 63.19 79 LYS A N 1
ATOM 650 C CA . LYS A 1 79 ? -9.489 -4.469 -11.215 1.00 63.19 79 LYS A CA 1
ATOM 651 C C . LYS A 1 79 ? -10.758 -4.838 -10.452 1.00 63.19 79 LYS A C 1
ATOM 653 O O . LYS A 1 79 ? -11.073 -4.194 -9.460 1.00 63.19 79 LYS A O 1
ATOM 658 N N . VAL A 1 80 ? -11.500 -5.837 -10.929 1.00 62.75 80 VAL A N 1
ATOM 659 C CA . VAL A 1 80 ? -12.719 -6.314 -10.271 1.00 62.75 80 VAL A CA 1
ATOM 660 C C . VAL A 1 80 ? -12.360 -7.034 -8.974 1.00 62.75 80 VAL A C 1
ATOM 662 O O . VAL A 1 80 ? -13.028 -6.813 -7.975 1.00 62.75 80 VAL A O 1
ATOM 665 N N . GLU A 1 81 ? -11.295 -7.832 -8.952 1.00 69.75 81 GLU A N 1
ATOM 666 C CA . GLU A 1 81 ? -10.834 -8.545 -7.751 1.00 69.75 81 GLU A CA 1
ATOM 667 C C . GLU A 1 81 ? -10.285 -7.603 -6.672 1.00 69.75 81 GLU A C 1
ATOM 669 O O . GLU A 1 81 ? -10.731 -7.673 -5.531 1.00 69.75 81 GLU A O 1
ATOM 674 N N . LEU A 1 82 ? -9.411 -6.657 -7.032 1.00 69.12 82 LEU A N 1
ATOM 675 C CA . LEU A 1 82 ? -8.894 -5.633 -6.114 1.00 69.12 82 LEU A CA 1
ATOM 676 C C . LEU A 1 82 ? -10.023 -4.754 -5.566 1.00 69.12 82 LEU A C 1
ATOM 678 O O . LEU A 1 82 ? -10.068 -4.464 -4.372 1.00 69.12 82 LEU A O 1
ATOM 682 N N . LYS A 1 83 ? -10.985 -4.379 -6.424 1.00 71.12 83 LYS A N 1
ATOM 683 C CA . LYS A 1 83 ? -12.199 -3.682 -5.980 1.00 71.12 83 LYS A CA 1
ATOM 684 C C . LYS A 1 83 ? -13.026 -4.538 -5.027 1.00 71.12 83 LYS A C 1
ATOM 686 O O . LYS A 1 83 ? -13.470 -4.012 -4.019 1.00 71.12 83 LYS A O 1
ATOM 691 N N . LYS A 1 84 ? -13.224 -5.828 -5.315 1.00 75.25 84 LYS A N 1
ATOM 692 C CA . LYS A 1 84 ? -13.953 -6.754 -4.433 1.00 75.25 84 LYS A CA 1
ATOM 693 C C . LYS A 1 84 ? -13.265 -6.901 -3.076 1.00 75.25 84 LYS A C 1
ATOM 695 O O . LYS A 1 84 ? -13.948 -6.911 -2.060 1.00 75.25 84 LYS A O 1
ATOM 700 N N . GLU A 1 85 ? -11.937 -6.984 -3.040 1.00 75.88 85 GLU A N 1
ATOM 701 C CA . GLU A 1 85 ? -11.193 -7.121 -1.786 1.00 75.88 85 GLU A CA 1
ATOM 702 C C . GLU A 1 85 ? -11.268 -5.847 -0.928 1.00 75.88 85 GLU A C 1
ATOM 704 O O . GLU A 1 85 ? -11.575 -5.923 0.265 1.00 75.88 85 GLU A O 1
ATOM 709 N N . GLY A 1 86 ? -11.046 -4.674 -1.534 1.00 79.00 86 GLY A N 1
ATOM 710 C CA . GLY A 1 86 ? -11.226 -3.386 -0.857 1.00 79.00 86 GLY A CA 1
ATOM 711 C C . GLY A 1 86 ? -12.663 -3.203 -0.363 1.00 79.00 86 GLY A C 1
ATOM 712 O O . GLY A 1 86 ? -12.879 -2.840 0.793 1.00 79.00 86 GLY A O 1
ATOM 713 N N . GLN A 1 87 ? -13.643 -3.561 -1.197 1.00 83.44 87 GLN A N 1
ATOM 714 C CA . GLN A 1 87 ? -15.066 -3.515 -0.866 1.00 83.44 87 GLN A CA 1
ATOM 715 C C . GLN A 1 87 ? -15.413 -4.426 0.320 1.00 83.44 87 GLN A C 1
ATOM 717 O O . GLN A 1 87 ? -16.083 -3.973 1.245 1.00 83.44 87 GLN A O 1
ATOM 722 N N . LYS A 1 88 ? -14.880 -5.655 0.363 1.00 87.56 88 LYS A N 1
ATOM 723 C CA . LYS A 1 88 ? -15.068 -6.569 1.499 1.00 87.56 88 LYS A CA 1
ATOM 724 C C . LYS A 1 88 ? -14.552 -5.955 2.805 1.00 87.56 88 LYS A C 1
ATOM 726 O O . LYS A 1 88 ? -15.225 -6.005 3.828 1.00 87.56 88 LYS A O 1
ATOM 731 N N . ILE A 1 89 ? -13.372 -5.334 2.791 1.00 88.81 89 ILE A N 1
ATOM 732 C CA . ILE A 1 89 ? -12.825 -4.671 3.989 1.00 88.81 89 ILE A CA 1
ATOM 733 C C . ILE A 1 89 ? -13.677 -3.475 4.404 1.00 88.81 89 ILE A C 1
ATOM 735 O O . ILE A 1 89 ? -13.914 -3.275 5.594 1.00 88.81 89 ILE A O 1
ATOM 739 N N . ILE A 1 90 ? -14.153 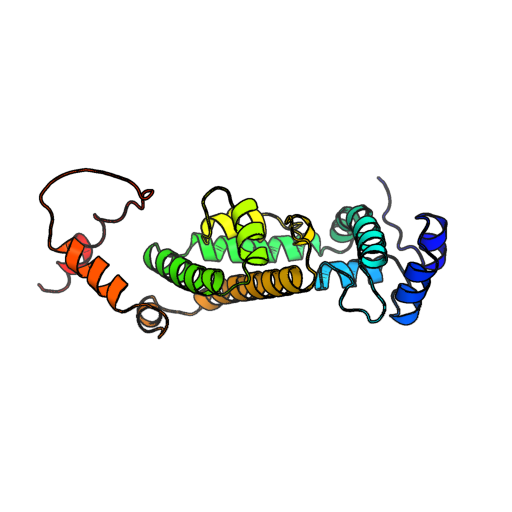-2.687 3.443 1.00 89.56 90 ILE A N 1
ATOM 740 C CA . ILE A 1 90 ? -15.046 -1.558 3.708 1.00 89.56 90 ILE A CA 1
ATOM 741 C C . ILE A 1 90 ? -16.347 -2.033 4.361 1.00 89.56 90 ILE A C 1
ATOM 743 O O . ILE A 1 90 ? -16.805 -1.404 5.314 1.00 89.56 90 ILE A O 1
ATOM 747 N N . GLU A 1 91 ? -16.917 -3.140 3.889 1.00 90.44 91 GLU A N 1
ATOM 748 C CA . GLU A 1 91 ? -18.106 -3.765 4.475 1.00 90.44 91 GLU A CA 1
ATOM 749 C C . GLU A 1 91 ? -17.855 -4.214 5.912 1.00 90.44 91 GLU A C 1
ATOM 751 O O . GLU A 1 91 ? -18.636 -3.863 6.796 1.00 90.44 91 GLU A O 1
ATOM 756 N N . ILE A 1 92 ? -16.725 -4.882 6.175 1.00 89.94 92 ILE A N 1
ATOM 757 C CA . ILE A 1 92 ? -16.322 -5.240 7.542 1.00 89.94 92 ILE A CA 1
ATOM 758 C C . ILE A 1 92 ? -16.272 -3.983 8.411 1.00 89.94 92 ILE A C 1
ATOM 760 O O . ILE A 1 92 ? -16.897 -3.957 9.464 1.00 89.94 92 ILE A O 1
ATOM 764 N N . ILE A 1 93 ? -15.585 -2.926 7.958 1.00 90.94 93 ILE A N 1
ATOM 765 C CA . ILE A 1 93 ? -15.437 -1.675 8.715 1.00 90.94 93 ILE A CA 1
ATOM 766 C C . ILE A 1 93 ? -16.793 -1.014 8.990 1.00 90.94 93 ILE A C 1
ATOM 768 O O . ILE A 1 93 ? -17.009 -0.520 10.094 1.00 90.94 93 ILE A O 1
ATOM 772 N N . ASN A 1 94 ? -17.708 -1.009 8.018 1.00 90.56 94 ASN A N 1
ATOM 773 C CA . ASN A 1 94 ? -19.051 -0.444 8.180 1.00 90.56 94 ASN A CA 1
ATOM 774 C C . ASN A 1 94 ? -19.903 -1.224 9.189 1.00 90.56 94 ASN A C 1
ATOM 776 O O . ASN A 1 94 ? -20.751 -0.628 9.849 1.00 90.56 94 ASN A O 1
ATOM 780 N N . ASN A 1 95 ? -19.661 -2.528 9.318 1.00 89.81 95 ASN A N 1
ATOM 781 C CA . ASN A 1 95 ? -20.385 -3.410 10.229 1.00 89.81 95 ASN A CA 1
ATOM 782 C C . ASN A 1 95 ? -19.758 -3.478 11.632 1.00 89.81 95 ASN A C 1
ATOM 784 O O . ASN A 1 95 ? -20.325 -4.107 12.526 1.00 89.81 95 ASN A O 1
ATOM 788 N N . LEU A 1 96 ? -18.610 -2.829 11.860 1.00 85.06 96 LEU A N 1
ATOM 789 C CA . LEU A 1 96 ? -18.008 -2.754 13.189 1.00 85.06 96 LEU A CA 1
ATOM 790 C C . LEU A 1 96 ? -18.888 -1.931 14.132 1.00 85.06 96 LEU A C 1
ATOM 792 O O . LEU A 1 96 ? -19.220 -0.772 13.877 1.00 85.06 96 LEU A O 1
ATOM 796 N N . SER A 1 97 ? -19.169 -2.492 15.304 1.00 84.12 97 SER A N 1
ATOM 797 C CA . SER A 1 97 ? -19.731 -1.721 16.406 1.00 84.12 97 SER A CA 1
ATOM 798 C C . SER A 1 97 ? -18.763 -0.624 16.858 1.00 84.12 97 SER A C 1
ATOM 800 O O . SER A 1 97 ? -17.539 -0.725 16.728 1.00 84.12 97 SER A O 1
ATOM 802 N N . LEU A 1 98 ? -19.306 0.409 17.499 1.00 82.44 98 LEU A N 1
ATOM 803 C CA . LEU A 1 98 ? -18.512 1.483 18.096 1.00 82.44 98 LEU A CA 1
ATOM 804 C C . LEU A 1 98 ? -17.421 0.955 19.049 1.00 82.44 98 LEU A C 1
ATOM 806 O O . LEU A 1 98 ? -16.306 1.471 19.068 1.00 82.44 98 LEU A O 1
ATOM 810 N N . GLN A 1 99 ? -17.722 -0.096 19.820 1.00 76.94 99 GLN A N 1
ATOM 811 C CA . GLN A 1 99 ? -16.758 -0.716 20.734 1.00 76.94 99 GLN A CA 1
ATOM 812 C C . GLN A 1 99 ? -15.617 -1.402 19.974 1.00 76.94 99 GLN A C 1
ATOM 814 O O . GLN A 1 99 ? -14.451 -1.186 20.302 1.00 76.94 99 GLN A O 1
ATOM 819 N N . GLN A 1 100 ? -15.935 -2.170 18.930 1.00 80.31 100 GLN A N 1
ATOM 820 C CA . GLN A 1 100 ? -14.933 -2.825 18.086 1.00 80.31 100 GLN A CA 1
ATOM 821 C C . GLN A 1 100 ? -14.032 -1.803 17.384 1.00 80.31 100 GLN A C 1
ATOM 823 O O . GLN A 1 100 ? -12.809 -1.948 17.420 1.00 80.31 100 GLN A O 1
ATOM 828 N N . THR A 1 101 ? -14.617 -0.744 16.819 1.00 87.19 101 THR A N 1
ATOM 829 C CA . THR A 1 101 ? -13.883 0.358 16.179 1.00 87.19 101 THR A CA 1
ATOM 830 C C . THR A 1 101 ? -12.917 1.025 17.152 1.00 87.19 101 THR A C 1
ATOM 832 O O . THR A 1 101 ? -11.748 1.224 16.824 1.00 87.19 101 THR A O 1
ATOM 835 N N . ASN A 1 102 ? -13.362 1.305 18.378 1.00 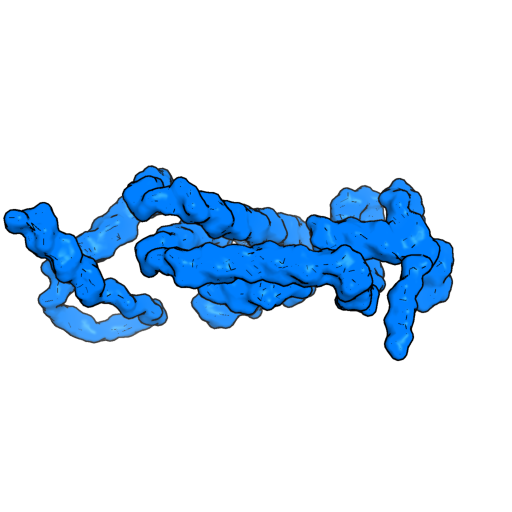83.12 102 ASN A N 1
ATOM 836 C CA . ASN A 1 102 ? -12.509 1.912 19.398 1.00 83.12 102 ASN A CA 1
ATOM 837 C C . ASN A 1 102 ? -11.329 1.011 19.770 1.00 83.12 102 ASN A C 1
ATOM 839 O O . ASN A 1 102 ? -10.195 1.481 19.833 1.00 83.12 102 ASN A O 1
ATOM 843 N N . VAL A 1 103 ? -11.566 -0.287 19.970 1.00 83.62 103 VAL A N 1
ATOM 844 C CA . VAL A 1 103 ? -10.479 -1.204 20.328 1.00 83.62 103 VAL A CA 1
ATOM 845 C C . VAL A 1 103 ? -9.492 -1.374 19.175 1.00 83.62 103 VAL A C 1
ATOM 847 O O . VAL A 1 103 ? -8.283 -1.367 19.404 1.00 83.62 103 VAL A O 1
ATOM 850 N N . LEU A 1 104 ? -9.975 -1.478 17.935 1.00 88.12 104 LEU A N 1
ATOM 851 C CA . LEU A 1 104 ? -9.105 -1.526 16.760 1.00 88.12 104 LEU A CA 1
ATOM 852 C C . LEU A 1 104 ? -8.254 -0.264 16.644 1.00 88.12 104 LEU A C 1
ATOM 854 O O . LEU A 1 104 ? -7.041 -0.380 16.497 1.00 88.12 104 LEU A O 1
ATOM 858 N N . ASN A 1 105 ? -8.857 0.918 16.796 1.00 91.00 105 ASN A N 1
ATOM 859 C CA . ASN A 1 105 ? -8.120 2.179 16.831 1.00 91.00 105 ASN A CA 1
ATOM 860 C C . ASN A 1 105 ? -7.038 2.157 17.918 1.00 91.00 105 ASN A C 1
ATOM 862 O O . ASN A 1 105 ? -5.898 2.510 17.638 1.00 91.00 105 ASN A O 1
ATOM 866 N N . CYS A 1 106 ? -7.328 1.669 19.129 1.00 86.19 106 CYS A N 1
ATOM 867 C CA . CYS A 1 106 ? -6.312 1.544 20.177 1.00 86.19 106 CYS A CA 1
ATOM 868 C C . CYS A 1 106 ? -5.152 0.619 19.775 1.00 86.19 106 CYS A C 1
ATOM 870 O O . CYS A 1 106 ? -3.991 0.985 19.953 1.00 86.19 106 CYS A O 1
ATOM 872 N N . ILE A 1 107 ? -5.443 -0.567 19.230 1.00 88.25 107 ILE A N 1
ATOM 873 C CA . ILE A 1 107 ? -4.409 -1.526 18.809 1.00 88.25 107 ILE A CA 1
ATOM 874 C C . ILE A 1 107 ? -3.548 -0.931 17.692 1.00 88.25 107 ILE A C 1
ATOM 876 O O . ILE A 1 107 ? -2.319 -1.008 17.751 1.00 88.25 107 ILE A O 1
ATOM 880 N N . VAL A 1 108 ? -4.185 -0.322 16.690 1.00 91.12 108 VAL A N 1
ATOM 881 C CA . VAL A 1 108 ? -3.501 0.336 15.573 1.00 91.12 108 VAL A CA 1
ATOM 882 C C . VAL A 1 108 ? -2.629 1.477 16.086 1.00 91.12 108 VAL A C 1
ATOM 884 O O . VAL A 1 108 ? -1.458 1.525 15.731 1.00 91.12 108 VAL A O 1
ATOM 887 N N . MET A 1 109 ? -3.130 2.316 16.996 1.00 91.06 109 MET A N 1
ATOM 888 C CA . MET A 1 109 ? -2.354 3.399 17.610 1.00 91.06 109 MET A CA 1
ATOM 889 C C . MET A 1 109 ? -1.133 2.896 18.383 1.00 91.06 109 MET A C 1
ATOM 891 O O . MET A 1 109 ? -0.059 3.486 18.292 1.00 91.06 109 MET A O 1
ATOM 895 N N . VAL A 1 110 ? -1.264 1.806 19.145 1.00 88.31 110 VAL A N 1
ATOM 896 C CA . VAL A 1 110 ? -0.128 1.215 19.873 1.00 88.31 110 VAL A CA 1
ATOM 897 C C . VAL A 1 110 ? 0.926 0.683 18.903 1.00 88.31 110 VAL A C 1
ATOM 899 O O . VAL A 1 110 ? 2.115 0.846 19.161 1.00 88.31 110 VAL A O 1
ATOM 902 N N . LYS A 1 111 ? 0.514 0.055 17.795 1.00 91.06 111 LYS A N 1
ATOM 903 C CA . LYS A 1 111 ? 1.441 -0.414 16.753 1.00 91.06 111 LYS A CA 1
ATOM 904 C C . LYS A 1 111 ? 2.088 0.749 16.004 1.00 91.06 111 LYS A C 1
ATOM 906 O O . LYS A 1 111 ? 3.289 0.718 15.781 1.00 91.06 111 LYS A O 1
ATOM 911 N N . PHE A 1 112 ? 1.313 1.779 15.685 1.00 92.56 112 PHE A N 1
ATOM 912 C CA . PHE A 1 112 ? 1.773 2.988 15.012 1.00 92.56 112 PHE A CA 1
ATOM 913 C C . PHE A 1 112 ? 2.877 3.705 15.801 1.00 92.56 112 PHE A C 1
ATOM 915 O O . PHE A 1 112 ? 3.917 4.042 15.252 1.00 92.56 112 PHE A O 1
ATOM 922 N N . LYS A 1 113 ? 2.710 3.846 17.120 1.00 91.06 113 LYS A N 1
ATOM 923 C CA . LYS A 1 113 ? 3.716 4.471 17.998 1.00 91.06 113 LYS A CA 1
ATOM 924 C C . LYS A 1 113 ? 5.023 3.681 18.137 1.00 91.06 113 LYS A C 1
ATOM 926 O O . LYS A 1 113 ? 5.951 4.176 18.766 1.00 91.06 113 LYS A O 1
ATOM 931 N N . LYS A 1 114 ? 5.082 2.448 17.624 1.00 93.38 114 LYS A N 1
ATOM 932 C CA . LYS A 1 114 ? 6.294 1.615 17.611 1.00 93.38 114 LYS A CA 1
ATOM 933 C C . LYS A 1 114 ? 7.064 1.701 16.294 1.00 93.38 114 LYS A C 1
ATOM 935 O O . LYS A 1 114 ? 8.100 1.055 16.193 1.00 93.38 114 LYS A O 1
ATOM 940 N N . LEU A 1 115 ? 6.543 2.427 15.305 1.00 92.19 115 LEU A N 1
ATOM 941 C CA . LEU A 1 115 ? 7.223 2.623 14.031 1.00 92.19 115 LEU A CA 1
ATOM 942 C C . LEU A 1 115 ? 8.397 3.598 14.192 1.00 92.19 115 LEU A C 1
ATOM 944 O O . LEU A 1 115 ? 8.471 4.349 15.170 1.00 92.19 115 LEU A O 1
ATOM 948 N N . SER A 1 116 ? 9.297 3.616 13.212 1.00 93.50 116 SER A N 1
ATOM 949 C CA . SER A 1 116 ? 10.353 4.625 13.134 1.00 93.50 116 SER A CA 1
ATOM 950 C C . SER A 1 116 ? 9.790 6.045 12.986 1.00 93.50 116 SER A C 1
ATOM 952 O O . SER A 1 116 ? 8.679 6.258 12.495 1.00 93.50 116 SER A O 1
ATOM 954 N N . SER A 1 117 ? 10.581 7.046 13.385 1.00 91.38 117 SER A N 1
ATOM 955 C CA . SER A 1 117 ? 10.209 8.463 13.274 1.00 91.38 117 SER A CA 1
ATOM 956 C C . SER A 1 117 ? 9.895 8.883 11.836 1.00 91.38 117 SER A C 1
ATOM 958 O O . SER A 1 117 ? 8.975 9.669 11.618 1.00 91.38 117 SER A O 1
ATOM 960 N N . GLU A 1 118 ? 10.614 8.336 10.852 1.00 88.94 118 GLU A N 1
ATOM 961 C CA . GLU A 1 118 ? 10.337 8.579 9.435 1.00 88.94 118 GLU A CA 1
ATOM 962 C C . GLU A 1 118 ? 8.973 8.008 9.035 1.00 88.94 118 GLU A C 1
ATOM 964 O O . GLU A 1 118 ? 8.147 8.741 8.494 1.00 88.94 118 GLU A O 1
ATOM 969 N N . SER A 1 119 ? 8.694 6.746 9.375 1.00 91.69 119 SER A N 1
ATOM 970 C CA . SER A 1 119 ? 7.408 6.109 9.080 1.00 91.69 119 SER A CA 1
ATOM 971 C C . SER A 1 119 ? 6.227 6.821 9.738 1.00 91.69 119 SER A C 1
ATOM 973 O O . SER A 1 119 ? 5.188 7.013 9.103 1.00 91.69 119 SER A O 1
ATOM 975 N N . ILE A 1 120 ? 6.394 7.246 10.996 1.00 92.56 120 ILE A N 1
ATOM 976 C CA . ILE A 1 120 ? 5.406 8.046 11.732 1.00 92.56 120 ILE A CA 1
ATOM 977 C C . ILE A 1 120 ? 5.118 9.339 10.971 1.00 92.56 120 ILE A C 1
ATOM 979 O O . ILE A 1 120 ? 3.965 9.594 10.626 1.00 92.56 120 ILE A O 1
ATOM 983 N N . ARG A 1 121 ? 6.160 10.113 10.642 1.00 91.38 121 ARG A N 1
ATOM 984 C CA . ARG A 1 121 ? 6.023 11.406 9.962 1.00 91.38 121 ARG A CA 1
ATOM 985 C C . ARG A 1 121 ? 5.367 11.268 8.591 1.00 91.38 121 ARG A C 1
ATOM 987 O O . ARG A 1 121 ? 4.534 12.094 8.226 1.00 91.38 121 ARG A O 1
ATOM 994 N N . SER A 1 122 ? 5.730 10.242 7.824 1.00 90.31 122 SER A N 1
ATOM 995 C CA . SER A 1 122 ? 5.154 10.011 6.498 1.00 90.31 122 SER A CA 1
ATOM 996 C C . SER A 1 122 ? 3.670 9.651 6.563 1.00 90.31 122 SER A C 1
ATOM 998 O O . SER A 1 122 ? 2.901 10.124 5.731 1.00 90.31 122 SER A O 1
ATOM 1000 N N . LEU A 1 123 ? 3.252 8.849 7.547 1.00 91.50 123 LEU A N 1
ATOM 1001 C CA . LEU A 1 123 ? 1.843 8.497 7.735 1.00 91.50 123 LEU A CA 1
ATOM 1002 C C . LEU A 1 123 ? 1.028 9.661 8.319 1.00 91.50 123 LEU A C 1
ATOM 1004 O O . LEU A 1 123 ? -0.083 9.901 7.857 1.00 91.50 123 LEU A O 1
ATOM 1008 N N . GLU A 1 124 ? 1.566 10.417 9.279 1.00 91.06 124 GLU A N 1
ATOM 1009 C CA . GLU A 1 124 ? 0.914 11.630 9.806 1.00 91.06 124 GLU A CA 1
ATOM 1010 C C . GLU A 1 124 ? 0.752 12.707 8.734 1.00 91.06 124 GLU A C 1
ATOM 1012 O O . GLU A 1 124 ? -0.283 13.358 8.676 1.00 91.06 124 GLU A O 1
ATOM 1017 N N . GLY A 1 125 ? 1.737 12.863 7.845 1.00 88.12 125 GLY A N 1
ATOM 1018 C CA . GLY A 1 125 ? 1.629 13.776 6.707 1.00 88.12 125 GLY A CA 1
ATOM 1019 C C . GLY A 1 125 ? 0.620 13.328 5.645 1.00 88.12 125 GLY A C 1
ATOM 1020 O O . GLY A 1 125 ? 0.204 14.143 4.828 1.00 88.12 125 GLY A O 1
ATOM 1021 N N . PHE A 1 126 ? 0.237 12.050 5.640 1.00 89.00 126 PHE A N 1
ATOM 1022 C CA . PHE A 1 126 ? -0.734 11.495 4.698 1.00 89.00 126 PHE A CA 1
ATOM 1023 C C . PHE A 1 126 ? -2.170 11.505 5.239 1.00 89.00 126 PHE A C 1
ATOM 1025 O O . PHE A 1 126 ? -3.108 11.691 4.467 1.00 89.00 126 PHE A O 1
ATOM 1032 N N . PHE A 1 127 ? -2.356 11.305 6.546 1.00 88.25 127 PHE A N 1
ATOM 1033 C CA . PHE A 1 127 ? -3.674 11.273 7.180 1.00 88.25 127 PHE A CA 1
ATOM 1034 C C . PHE A 1 127 ? -4.009 12.603 7.862 1.00 88.25 127 PHE A C 1
ATOM 1036 O O . PHE A 1 127 ? -3.430 12.950 8.887 1.00 88.25 127 PHE A O 1
ATOM 1043 N N . GLU A 1 128 ? -5.012 13.313 7.346 1.00 77.06 128 GLU A N 1
ATOM 1044 C CA . GLU A 1 128 ? -5.372 14.670 7.789 1.00 77.06 128 GLU A CA 1
ATOM 1045 C C . GLU A 1 128 ? -5.870 14.732 9.242 1.00 77.06 128 GLU A C 1
ATOM 1047 O O . GLU A 1 128 ? -5.648 15.720 9.941 1.00 77.06 128 GLU A O 1
ATOM 1052 N N . SER A 1 129 ? -6.554 13.683 9.709 1.00 80.00 129 SER A N 1
ATOM 1053 C CA . SER A 1 129 ? -7.182 13.643 11.041 1.00 80.00 129 SER A CA 1
ATOM 1054 C C . SER A 1 129 ? -6.513 12.669 12.021 1.00 80.00 129 SER A C 1
ATOM 1056 O O . SER A 1 129 ? -7.042 12.396 13.102 1.00 80.00 129 SER A O 1
ATOM 1058 N N . GLY A 1 130 ? -5.324 12.173 11.665 1.00 87.00 130 GLY A N 1
ATOM 1059 C CA . GLY A 1 130 ? -4.542 11.227 12.459 1.00 87.00 130 GLY A CA 1
ATOM 1060 C C . GLY A 1 130 ? -4.832 9.754 12.151 1.00 87.00 130 GLY A C 1
ATOM 1061 O O . GLY A 1 130 ? -5.552 9.396 11.226 1.00 87.00 130 GLY A O 1
ATOM 1062 N N . ILE A 1 131 ? -4.237 8.853 12.933 1.00 90.00 131 ILE A N 1
ATOM 1063 C CA . ILE A 1 131 ? -4.268 7.414 12.642 1.00 90.00 131 ILE A CA 1
ATOM 1064 C C . ILE A 1 131 ? -5.551 6.773 13.186 1.00 90.00 131 ILE A C 1
ATOM 1066 O O . ILE A 1 131 ? -5.698 6.543 14.387 1.00 90.00 131 ILE A O 1
ATOM 1070 N N . SER A 1 132 ? -6.485 6.434 12.294 1.00 91.94 132 SER A N 1
ATOM 1071 C CA . SER A 1 132 ? -7.723 5.731 12.651 1.00 91.94 132 SER A CA 1
ATOM 1072 C C . SER A 1 132 ? -8.208 4.800 11.541 1.00 91.94 132 SER A C 1
ATOM 1074 O O . SER A 1 132 ? -7.941 5.031 10.365 1.00 91.94 132 SER A O 1
ATOM 1076 N N . ILE A 1 133 ? -8.982 3.767 11.894 1.00 91.81 133 ILE A N 1
ATOM 1077 C CA . ILE A 1 133 ? -9.617 2.840 10.941 1.00 91.81 133 ILE A CA 1
ATOM 1078 C C . ILE A 1 133 ? -10.448 3.592 9.887 1.00 91.81 133 ILE A C 1
ATOM 1080 O O . ILE A 1 133 ? -10.493 3.169 8.733 1.00 91.81 133 ILE A O 1
ATOM 1084 N N . GLY A 1 134 ? -11.067 4.719 10.257 1.00 91.19 134 GLY A N 1
ATOM 1085 C CA . GLY A 1 134 ? -11.805 5.570 9.322 1.00 91.19 134 GLY A CA 1
ATOM 1086 C C . GLY A 1 134 ? -10.909 6.182 8.242 1.00 91.19 134 GLY A C 1
ATOM 1087 O O . GLY A 1 134 ? -11.285 6.198 7.071 1.00 91.19 134 GLY A O 1
ATOM 1088 N N . GLU A 1 135 ? -9.703 6.599 8.614 1.00 92.19 135 GLU A N 1
ATOM 1089 C CA . GLU A 1 135 ? -8.718 7.167 7.691 1.00 92.19 135 GLU A CA 1
ATOM 1090 C C . GLU A 1 135 ? -8.103 6.087 6.7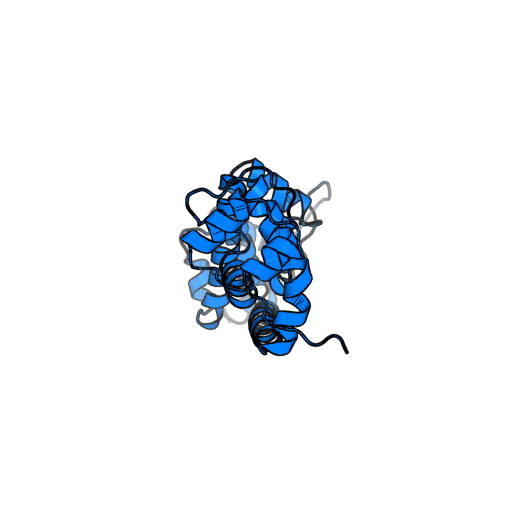93 1.00 92.19 135 GLU A C 1
ATOM 1092 O O . GLU A 1 135 ? -8.022 6.273 5.578 1.00 92.19 135 GLU A O 1
ATOM 1097 N N . PHE A 1 136 ? -7.800 4.899 7.338 1.00 92.25 136 PHE A N 1
ATOM 1098 C CA . PHE A 1 136 ? -7.407 3.742 6.520 1.00 92.25 136 PHE A CA 1
ATOM 1099 C C . PHE A 1 136 ? -8.494 3.372 5.513 1.00 92.25 136 PHE A C 1
ATOM 1101 O O . PHE A 1 136 ? -8.199 3.142 4.341 1.00 92.25 136 PHE A O 1
ATOM 1108 N N . LYS A 1 137 ? -9.762 3.349 5.940 1.00 92.25 137 LYS A N 1
ATOM 1109 C CA . LYS A 1 137 ? -10.892 3.131 5.036 1.00 92.25 137 LYS A CA 1
ATOM 1110 C C . LYS A 1 137 ? -10.888 4.168 3.919 1.00 92.25 137 LYS A C 1
ATOM 1112 O O . LYS A 1 137 ? -10.972 3.781 2.758 1.00 92.25 137 LYS A O 1
ATOM 1117 N N . ARG A 1 138 ? -10.803 5.456 4.257 1.00 89.81 138 ARG A N 1
ATOM 1118 C CA . ARG A 1 138 ? -10.943 6.564 3.304 1.00 89.81 138 ARG A CA 1
ATOM 1119 C C . ARG A 1 138 ? -9.801 6.624 2.291 1.00 89.81 138 ARG A C 1
ATOM 1121 O O . ARG A 1 138 ? -10.070 6.683 1.098 1.00 89.81 138 ARG A O 1
ATOM 1128 N N . HIS A 1 139 ? -8.557 6.593 2.756 1.00 88.38 139 HIS A N 1
ATOM 1129 C CA . HIS A 1 139 ? -7.401 6.899 1.911 1.00 88.38 139 HIS A CA 1
ATOM 1130 C C . HIS A 1 139 ? -6.703 5.661 1.346 1.00 88.38 139 HIS A C 1
ATOM 1132 O O . HIS A 1 139 ? -6.079 5.748 0.291 1.00 88.38 139 HIS A O 1
ATOM 1138 N N . ILE A 1 140 ? -6.823 4.512 2.019 1.00 89.81 140 ILE A N 1
ATOM 1139 C CA . ILE A 1 140 ? -6.111 3.287 1.638 1.00 89.81 140 ILE A CA 1
ATOM 1140 C C . ILE A 1 140 ? -7.085 2.266 1.055 1.00 89.81 140 ILE A C 1
ATOM 1142 O O . ILE A 1 140 ? -7.008 1.945 -0.123 1.00 89.81 140 ILE A O 1
ATOM 1146 N N . PHE A 1 141 ? -8.051 1.775 1.833 1.00 88.62 141 PHE A N 1
ATOM 1147 C CA . PHE A 1 141 ? -8.900 0.660 1.390 1.00 88.62 141 PHE A CA 1
ATOM 1148 C C . PHE A 1 141 ? -9.950 1.050 0.341 1.00 88.62 141 PHE A C 1
ATOM 1150 O O . PHE A 1 141 ? -10.342 0.206 -0.462 1.00 88.62 141 PHE A O 1
ATOM 1157 N N . SER A 1 142 ? -10.385 2.315 0.314 1.00 84.56 142 SER A N 1
ATOM 1158 C CA . SER A 1 142 ? -11.283 2.834 -0.734 1.00 84.56 142 SER A CA 1
ATOM 1159 C C . SER A 1 142 ? -10.557 3.180 -2.030 1.00 84.56 142 SER A C 1
ATOM 1161 O O . SER A 1 142 ? -11.208 3.337 -3.062 1.00 84.56 142 SER A O 1
ATOM 1163 N N . ASN A 1 143 ? -9.225 3.280 -2.001 1.00 81.62 143 ASN A N 1
ATOM 1164 C CA . ASN A 1 143 ? -8.424 3.554 -3.181 1.00 81.62 143 ASN A CA 1
ATOM 1165 C C . ASN A 1 143 ? -7.747 2.260 -3.673 1.00 81.62 143 ASN A C 1
ATOM 1167 O O . ASN A 1 143 ? -6.692 1.887 -3.164 1.00 81.62 143 ASN A O 1
ATOM 1171 N N . PRO A 1 144 ? -8.286 1.590 -4.709 1.00 72.38 144 PRO A N 1
ATOM 1172 C CA . PRO A 1 144 ? -7.689 0.365 -5.246 1.00 72.38 144 PRO A CA 1
ATOM 1173 C C . PRO A 1 144 ? -6.329 0.590 -5.930 1.00 72.38 144 PRO A C 1
ATOM 1175 O O . PRO A 1 144 ? -5.712 -0.376 -6.371 1.00 72.38 144 PRO A O 1
ATOM 1178 N N . PHE A 1 145 ? -5.888 1.844 -6.060 1.00 71.50 145 PHE A N 1
ATOM 1179 C CA . PHE A 1 145 ? -4.608 2.235 -6.646 1.00 71.50 145 PHE A CA 1
ATOM 1180 C C . PHE A 1 145 ? -3.665 2.887 -5.636 1.00 71.50 145 PHE A C 1
ATOM 1182 O O . PHE A 1 145 ? -2.653 3.439 -6.055 1.00 71.50 145 PHE A O 1
ATOM 1189 N N . PHE A 1 146 ? -4.002 2.867 -4.343 1.00 81.31 146 PHE A N 1
ATOM 1190 C CA . PHE A 1 146 ? -3.105 3.379 -3.317 1.00 81.31 146 PHE A CA 1
ATOM 1191 C C . PHE A 1 146 ? -1.751 2.668 -3.414 1.00 81.31 146 PHE A C 1
ATOM 1193 O O . PHE A 1 146 ? -1.682 1.438 -3.356 1.00 81.31 146 PHE A O 1
ATOM 1200 N N . ASP A 1 147 ? -0.688 3.455 -3.543 1.00 73.00 147 ASP A N 1
ATOM 1201 C CA . ASP A 1 147 ? 0.690 2.994 -3.506 1.00 73.00 147 ASP A CA 1
ATOM 1202 C C . ASP A 1 147 ? 1.396 3.650 -2.315 1.00 73.00 147 ASP A C 1
ATOM 1204 O O . ASP A 1 147 ? 1.239 4.835 -2.035 1.00 73.00 147 ASP A O 1
ATOM 1208 N N . ILE A 1 148 ? 2.245 2.894 -1.625 1.00 75.75 148 ILE A N 1
ATOM 1209 C CA . ILE A 1 148 ? 3.129 3.421 -0.578 1.00 75.75 148 ILE A CA 1
ATOM 1210 C C . ILE A 1 148 ? 4.060 4.498 -1.145 1.00 75.75 148 ILE A C 1
ATOM 1212 O O . ILE A 1 148 ? 4.502 5.379 -0.415 1.00 75.75 148 ILE A O 1
ATOM 1216 N N . CYS A 1 149 ? 4.344 4.475 -2.448 1.00 70.38 149 CYS A N 1
ATOM 1217 C CA . CYS A 1 149 ? 5.066 5.548 -3.121 1.00 70.38 149 CYS A CA 1
ATOM 1218 C C . CYS A 1 149 ? 4.311 6.876 -3.177 1.00 70.38 149 CYS A C 1
ATOM 1220 O O . CYS A 1 149 ? 4.949 7.889 -3.450 1.00 70.38 149 CYS A O 1
ATOM 1222 N N . ASP A 1 150 ? 3.005 6.882 -2.919 1.00 75.19 150 ASP A N 1
ATOM 1223 C CA . ASP A 1 150 ? 2.226 8.110 -2.770 1.00 75.19 150 ASP A CA 1
ATOM 1224 C C . ASP A 1 150 ? 2.468 8.756 -1.390 1.00 75.19 150 ASP A C 1
ATOM 1226 O O . ASP A 1 150 ? 2.145 9.924 -1.180 1.00 75.19 150 ASP A O 1
ATOM 1230 N N . LEU A 1 151 ? 3.098 8.028 -0.458 1.00 81.81 151 LEU A N 1
ATOM 1231 C CA . LEU A 1 151 ? 3.592 8.571 0.802 1.00 81.81 151 LEU A CA 1
ATOM 1232 C C . LEU A 1 151 ? 4.952 9.246 0.590 1.00 81.81 151 LEU A C 1
ATOM 1234 O O . LEU A 1 151 ? 5.836 8.723 -0.095 1.00 81.81 151 LEU A O 1
ATOM 1238 N N . ASN A 1 152 ? 5.157 10.386 1.253 1.00 80.00 152 ASN A N 1
ATOM 1239 C CA . ASN A 1 152 ? 6.435 11.098 1.255 1.00 80.00 152 ASN A CA 1
ATOM 1240 C C . ASN A 1 152 ? 7.460 10.385 2.161 1.00 80.00 152 ASN A C 1
ATOM 1242 O O . ASN A 1 152 ? 7.763 10.842 3.266 1.00 80.00 152 ASN A O 1
ATOM 1246 N N . VAL A 1 153 ? 7.928 9.218 1.717 1.00 80.31 153 VAL A N 1
ATOM 1247 C CA . VAL A 1 153 ? 8.907 8.365 2.405 1.00 80.31 153 VAL A CA 1
ATOM 1248 C C . VAL A 1 153 ? 10.192 8.350 1.592 1.00 80.31 153 VAL A C 1
ATOM 1250 O O . VAL A 1 153 ? 10.162 8.072 0.393 1.00 80.31 153 VAL A O 1
ATOM 1253 N N . THR A 1 154 ? 11.335 8.603 2.215 1.00 71.62 154 THR A N 1
ATOM 1254 C CA . THR A 1 154 ? 12.627 8.616 1.516 1.00 71.62 154 THR A CA 1
ATOM 1255 C C . THR A 1 154 ? 13.372 7.293 1.683 1.00 71.62 154 THR A C 1
ATOM 1257 O O . THR A 1 154 ? 13.847 6.740 0.696 1.00 71.62 154 THR A O 1
ATOM 1260 N N . GLY A 1 155 ? 13.379 6.714 2.885 1.00 75.06 155 GLY A N 1
ATOM 1261 C CA . GLY A 1 155 ? 14.105 5.488 3.204 1.00 75.06 155 GLY A CA 1
ATOM 1262 C C . GLY A 1 155 ? 13.419 4.197 2.742 1.00 75.06 155 GLY A C 1
ATOM 1263 O O . GLY A 1 155 ? 12.218 3.994 2.936 1.00 75.06 155 GLY A O 1
ATOM 1264 N N . ILE A 1 156 ? 14.204 3.267 2.184 1.00 74.12 156 ILE A N 1
ATOM 1265 C CA . ILE A 1 156 ? 13.743 1.916 1.804 1.00 74.12 156 ILE A CA 1
ATOM 1266 C C . ILE A 1 156 ? 13.213 1.151 3.027 1.00 74.12 156 ILE A C 1
ATOM 1268 O O . ILE A 1 156 ? 12.198 0.459 2.929 1.00 74.12 156 ILE A O 1
ATOM 1272 N N . ASP A 1 157 ? 13.870 1.288 4.178 1.00 79.62 157 ASP A N 1
ATOM 1273 C CA . ASP A 1 157 ? 13.476 0.582 5.399 1.00 79.62 157 ASP A CA 1
ATOM 1274 C C . ASP A 1 157 ? 12.163 1.123 5.972 1.00 79.62 157 ASP A C 1
ATOM 1276 O O . ASP A 1 157 ? 11.279 0.333 6.302 1.00 79.62 157 ASP A O 1
ATOM 1280 N N . ALA A 1 158 ? 11.969 2.447 5.963 1.00 83.19 158 ALA A N 1
ATOM 1281 C CA . ALA A 1 158 ? 10.699 3.071 6.334 1.00 83.19 158 ALA A CA 1
ATOM 1282 C C . ALA A 1 158 ? 9.554 2.616 5.409 1.00 83.19 158 ALA A C 1
ATOM 1284 O O . ALA A 1 158 ? 8.463 2.286 5.872 1.00 83.19 158 ALA A O 1
ATOM 1285 N N . ARG A 1 159 ? 9.801 2.486 4.096 1.00 81.44 159 ARG A N 1
ATOM 1286 C CA . ARG A 1 159 ? 8.797 1.950 3.153 1.00 81.44 159 ARG A CA 1
ATOM 1287 C C . ARG A 1 159 ? 8.394 0.516 3.490 1.00 81.44 159 ARG A C 1
ATOM 1289 O O . ARG A 1 159 ? 7.204 0.211 3.494 1.00 81.44 159 ARG A O 1
ATOM 1296 N N . LYS A 1 160 ? 9.364 -0.360 3.778 1.00 83.88 160 LYS A N 1
ATOM 1297 C CA . LYS A 1 160 ? 9.099 -1.755 4.178 1.00 83.88 160 LYS A CA 1
ATOM 1298 C C . LYS A 1 160 ? 8.339 -1.828 5.501 1.00 83.88 160 LYS A C 1
ATOM 1300 O O . LYS A 1 160 ? 7.426 -2.638 5.644 1.00 83.88 160 LYS A O 1
ATOM 1305 N N . GLU A 1 161 ? 8.710 -0.986 6.458 1.00 90.50 161 GLU A N 1
ATOM 1306 C CA . GLU A 1 161 ? 8.055 -0.900 7.759 1.00 90.50 161 GLU A CA 1
ATOM 1307 C C . GLU A 1 161 ? 6.588 -0.464 7.619 1.00 90.50 161 GLU A C 1
ATOM 1309 O O . GLU A 1 161 ? 5.698 -1.117 8.173 1.00 90.50 161 GLU A O 1
ATOM 1314 N N . ILE A 1 162 ? 6.317 0.580 6.825 1.00 91.06 162 ILE A N 1
ATOM 1315 C CA . ILE A 1 162 ? 4.954 1.030 6.523 1.00 91.06 162 ILE A CA 1
ATOM 1316 C C . ILE A 1 162 ? 4.166 -0.074 5.814 1.00 91.06 162 ILE A C 1
ATOM 1318 O O . ILE A 1 162 ? 3.048 -0.371 6.230 1.00 91.06 162 ILE A O 1
ATOM 1322 N N . ASP A 1 163 ? 4.731 -0.719 4.790 1.00 88.25 163 ASP A N 1
ATOM 1323 C CA . ASP A 1 163 ? 4.065 -1.815 4.071 1.00 88.25 163 ASP A CA 1
ATOM 1324 C C . ASP A 1 163 ? 3.622 -2.928 5.025 1.00 88.25 163 ASP A C 1
ATOM 1326 O O . ASP A 1 163 ? 2.460 -3.350 5.041 1.00 88.25 163 ASP A O 1
ATOM 1330 N N . LEU A 1 164 ? 4.533 -3.352 5.900 1.00 90.06 164 LEU A N 1
ATOM 1331 C CA . LEU A 1 164 ? 4.247 -4.359 6.908 1.00 90.06 164 LEU A CA 1
ATOM 1332 C C . LEU A 1 164 ? 3.162 -3.890 7.888 1.00 90.06 164 LEU A C 1
ATOM 1334 O O . LEU A 1 164 ? 2.269 -4.663 8.247 1.00 90.06 164 LEU A O 1
ATOM 1338 N N . PHE A 1 165 ? 3.202 -2.628 8.314 1.00 94.12 165 PHE A N 1
ATOM 1339 C CA . PHE A 1 165 ? 2.184 -2.039 9.179 1.00 94.12 165 PHE A CA 1
ATOM 1340 C C . PHE A 1 165 ? 0.795 -2.005 8.517 1.00 94.12 165 PHE A C 1
ATOM 1342 O O . PHE A 1 165 ? -0.192 -2.393 9.154 1.00 94.12 165 PHE A O 1
ATOM 1349 N N . LEU A 1 166 ? 0.703 -1.625 7.240 1.00 91.94 166 LEU A N 1
ATOM 1350 C CA . LEU A 1 166 ? -0.549 -1.613 6.476 1.00 91.94 166 LEU A CA 1
ATOM 1351 C C . LEU A 1 166 ? -1.112 -3.026 6.293 1.00 91.94 166 LEU A C 1
ATOM 1353 O O . LEU A 1 166 ? -2.290 -3.262 6.577 1.00 91.94 166 LEU A O 1
ATOM 1357 N N . LYS A 1 167 ? -0.265 -3.993 5.915 1.00 90.19 167 LYS A N 1
ATOM 1358 C CA . LYS A 1 167 ? -0.636 -5.415 5.802 1.00 90.19 167 LYS A CA 1
ATOM 1359 C C . LYS A 1 167 ? -1.153 -5.972 7.129 1.00 90.19 167 LYS A C 1
ATOM 1361 O O . LYS A 1 167 ? -2.192 -6.633 7.169 1.00 90.19 167 LYS A O 1
ATOM 1366 N N . ASN A 1 168 ? -0.481 -5.652 8.234 1.00 90.25 168 ASN A N 1
ATOM 1367 C CA . ASN A 1 168 ? -0.897 -6.067 9.573 1.00 90.25 168 ASN A CA 1
ATOM 1368 C C . ASN A 1 168 ? -2.220 -5.427 10.008 1.00 90.25 168 ASN A C 1
ATOM 1370 O O . ASN A 1 168 ? -3.031 -6.088 10.656 1.00 90.25 168 ASN A O 1
ATOM 1374 N N . THR A 1 169 ? -2.445 -4.160 9.661 1.00 91.88 169 THR A N 1
ATOM 1375 C CA . THR A 1 169 ? -3.701 -3.455 9.947 1.00 91.88 169 THR A CA 1
ATOM 1376 C C . THR A 1 169 ? -4.858 -4.060 9.153 1.00 91.88 169 THR A C 1
ATOM 1378 O O . THR A 1 169 ? -5.899 -4.363 9.730 1.00 91.88 169 THR A O 1
ATOM 1381 N N . LYS A 1 170 ? -4.653 -4.345 7.861 1.00 91.06 170 LYS A N 1
ATOM 1382 C CA . LYS A 1 170 ? -5.622 -5.054 7.010 1.00 91.06 170 LYS A CA 1
ATOM 1383 C C . LYS A 1 170 ? -6.000 -6.418 7.596 1.00 91.06 170 LYS A C 1
ATOM 1385 O O . LYS A 1 170 ? -7.181 -6.698 7.787 1.00 91.06 170 LYS A O 1
ATOM 1390 N N . LYS A 1 171 ? -5.003 -7.227 7.972 1.00 89.75 171 LYS A N 1
ATOM 1391 C CA . LYS A 1 171 ? -5.216 -8.543 8.596 1.00 89.75 171 LYS A CA 1
ATOM 1392 C C . LYS A 1 171 ? -5.978 -8.444 9.921 1.00 89.75 171 LYS A C 1
ATOM 1394 O O . LYS A 1 171 ? -6.876 -9.243 10.163 1.00 89.75 171 LYS A O 1
ATOM 1399 N N . LEU A 1 172 ? -5.656 -7.454 10.758 1.00 88.00 172 LEU A N 1
ATOM 1400 C CA . LEU A 1 172 ? -6.344 -7.214 12.031 1.00 88.00 172 LEU A CA 1
ATOM 1401 C C . LEU A 1 172 ? -7.841 -6.924 11.829 1.00 88.00 172 LEU A C 1
ATOM 1403 O O . LEU A 1 172 ? -8.667 -7.408 12.598 1.00 88.00 172 LEU A O 1
ATOM 1407 N N . ILE A 1 173 ? -8.187 -6.147 10.799 1.00 89.62 173 ILE A N 1
ATOM 1408 C CA . ILE A 1 173 ? -9.581 -5.841 10.454 1.00 89.62 173 ILE A CA 1
ATOM 1409 C C . ILE A 1 173 ? -10.285 -7.098 9.935 1.00 89.62 173 ILE A C 1
ATOM 1411 O O . ILE A 1 173 ? -11.386 -7.400 10.373 1.00 89.62 173 ILE A O 1
ATOM 1415 N N . GLN A 1 174 ? -9.642 -7.871 9.058 1.00 87.75 174 GLN A N 1
ATOM 1416 C CA . GLN A 1 174 ? -10.226 -9.098 8.501 1.00 87.75 174 GLN A CA 1
ATOM 1417 C C . GLN A 1 174 ? -10.483 -10.176 9.564 1.00 87.75 174 GLN A C 1
ATOM 1419 O O . GLN A 1 174 ? -11.514 -10.838 9.534 1.00 87.75 174 GLN A O 1
ATOM 1424 N N . GLN A 1 175 ? -9.596 -10.312 10.553 1.00 81.75 175 GLN A N 1
ATOM 1425 C CA . GLN A 1 175 ? -9.764 -11.247 11.674 1.00 81.75 175 GLN A CA 1
ATOM 1426 C C . GLN A 1 175 ? -10.991 -10.947 12.557 1.00 81.75 175 GLN A C 1
ATOM 1428 O O . GLN A 1 175 ? -11.348 -11.761 13.405 1.00 81.75 175 GLN A O 1
ATOM 1433 N N . ARG A 1 176 ? -11.652 -9.794 12.385 1.00 68.56 176 ARG A N 1
ATOM 1434 C CA . ARG A 1 176 ? -12.869 -9.440 13.128 1.00 68.56 176 ARG A CA 1
ATOM 1435 C C . ARG A 1 176 ? -14.149 -10.050 12.569 1.00 68.56 176 ARG A C 1
ATOM 1437 O O . ARG A 1 176 ? -15.132 -10.026 13.299 1.00 68.56 176 ARG A O 1
ATOM 1444 N N . GLU A 1 177 ? -14.145 -10.638 11.367 1.00 57.94 177 GLU A N 1
ATOM 1445 C CA . GLU A 1 177 ? -15.309 -11.396 10.860 1.00 57.94 177 GLU A CA 1
ATOM 1446 C C . GLU A 1 177 ? -15.713 -12.556 11.797 1.00 57.94 177 GLU A C 1
ATOM 1448 O O . GLU A 1 177 ? -16.845 -13.019 11.721 1.00 57.94 177 GLU A O 1
ATOM 1453 N N . SER A 1 178 ? -14.830 -13.005 12.703 1.00 54.69 178 SER A N 1
ATOM 1454 C CA . SER A 1 178 ? -15.016 -14.215 13.514 1.00 54.69 178 SER A CA 1
ATOM 1455 C C . SER A 1 178 ? -14.942 -14.029 15.042 1.00 54.69 178 SER A C 1
ATOM 1457 O O . SER A 1 178 ? -14.794 -15.028 15.740 1.00 54.69 178 SER A O 1
ATOM 1459 N N . MET A 1 179 ? -14.973 -12.803 15.593 1.00 53.88 179 MET A N 1
ATOM 1460 C CA . MET A 1 179 ? -14.823 -12.580 17.051 1.00 53.88 179 MET A CA 1
ATOM 1461 C C . MET A 1 179 ? -16.007 -11.832 17.680 1.00 53.88 179 MET A C 1
ATOM 1463 O O . MET A 1 179 ? -16.349 -10.727 17.253 1.00 53.88 179 MET A O 1
ATOM 1467 N N . GLU A 1 180 ? -16.548 -12.390 18.767 1.00 55.81 180 GLU A N 1
ATOM 1468 C CA . GLU A 1 180 ? -17.518 -11.742 19.655 1.00 55.81 180 GLU A CA 1
ATOM 1469 C C . GLU A 1 180 ? -16.876 -10.583 20.440 1.00 55.81 180 GLU A C 1
ATOM 1471 O O . GLU A 1 180 ? -15.671 -10.543 20.704 1.00 55.81 180 GLU A O 1
ATOM 1476 N N . THR A 1 181 ? -17.693 -9.605 20.839 1.00 51.53 181 THR A N 1
ATOM 1477 C CA . THR A 1 181 ? -17.219 -8.355 21.476 1.00 51.53 181 THR A CA 1
ATOM 1478 C C . THR A 1 181 ? -16.538 -8.602 22.836 1.00 51.53 181 THR A C 1
ATOM 1480 O O . THR A 1 181 ? -15.703 -7.803 23.271 1.00 51.53 181 THR A O 1
ATOM 1483 N N . SER A 1 182 ? -16.843 -9.728 23.492 1.00 50.34 182 SER A N 1
ATOM 1484 C CA . SER A 1 182 ? -16.249 -10.174 24.761 1.00 50.34 182 SER A CA 1
ATOM 1485 C C . SER A 1 182 ? -14.762 -10.515 24.659 1.00 50.34 182 SER A C 1
ATOM 1487 O O . SER A 1 182 ? -13.999 -10.210 25.575 1.00 50.34 182 SER A O 1
ATOM 1489 N N . ASP A 1 183 ? -14.326 -11.067 23.529 1.00 55.47 183 ASP A N 1
ATOM 1490 C CA . ASP A 1 183 ? -12.965 -11.602 23.358 1.00 55.47 183 ASP A CA 1
ATOM 1491 C C . ASP A 1 183 ? -11.941 -10.484 23.108 1.00 55.47 183 ASP A C 1
ATOM 1493 O O . ASP A 1 183 ? -10.732 -10.617 23.300 1.00 55.47 183 ASP A O 1
ATOM 1497 N N . ILE A 1 184 ? -12.452 -9.318 22.719 1.00 50.94 184 ILE A N 1
ATOM 1498 C CA . ILE A 1 184 ? -11.705 -8.110 22.380 1.00 50.94 184 ILE A CA 1
ATOM 1499 C C . ILE A 1 184 ? -11.179 -7.399 23.627 1.00 50.94 184 ILE A C 1
ATOM 1501 O O . ILE A 1 184 ? -10.063 -6.877 23.627 1.00 50.94 184 ILE A O 1
ATOM 1505 N N . LEU A 1 185 ? -11.981 -7.391 24.693 1.00 49.22 185 LEU A N 1
ATOM 1506 C CA . LEU A 1 185 ? -11.633 -6.793 25.983 1.00 49.22 185 LEU A CA 1
ATOM 1507 C C . LEU A 1 185 ? -10.579 -7.616 26.743 1.00 49.22 185 LEU A C 1
ATOM 1509 O O . LEU A 1 185 ? -9.991 -7.112 27.699 1.00 49.22 185 LEU A O 1
ATOM 1513 N N . MET A 1 186 ? -10.326 -8.851 26.299 1.00 51.06 186 MET A N 1
ATOM 1514 C CA . MET A 1 186 ? -9.363 -9.786 26.885 1.00 51.06 186 MET A CA 1
ATOM 1515 C C . MET A 1 186 ? -7.993 -9.776 26.184 1.00 51.06 186 MET A C 1
ATOM 1517 O O . MET A 1 186 ? -7.074 -10.451 26.645 1.00 51.06 186 MET A O 1
ATOM 1521 N N . MET A 1 187 ? -7.800 -9.006 25.101 1.00 51.59 187 MET A N 1
ATOM 1522 C CA . MET A 1 187 ? -6.484 -8.933 24.455 1.00 51.59 187 MET A CA 1
ATOM 1523 C C . MET A 1 187 ? -5.449 -8.245 25.371 1.00 51.59 187 MET A C 1
ATOM 1525 O O . MET A 1 187 ? -5.695 -7.128 25.840 1.00 51.59 187 MET A O 1
ATOM 1529 N N . PRO A 1 188 ? -4.253 -8.842 25.575 1.00 45.28 188 PRO A N 1
ATOM 1530 C CA . PRO A 1 188 ? -3.243 -8.369 26.534 1.00 45.28 188 PRO A CA 1
ATOM 1531 C C . PRO A 1 188 ? -2.695 -6.964 26.234 1.00 45.28 188 PRO A C 1
ATOM 1533 O O . PRO A 1 188 ? -2.013 -6.365 27.060 1.00 45.28 188 PRO A O 1
ATOM 1536 N N . THR A 1 189 ? -3.006 -6.414 25.060 1.00 47.44 189 THR A N 1
ATOM 1537 C CA . THR A 1 189 ? -2.583 -5.088 24.603 1.00 47.44 189 THR A CA 1
ATOM 1538 C C . THR A 1 189 ? -3.535 -3.955 24.985 1.00 47.44 189 THR A C 1
ATOM 1540 O O . THR A 1 189 ? -3.213 -2.805 24.695 1.00 47.44 189 THR A O 1
ATOM 1543 N N . TYR A 1 190 ? -4.696 -4.228 25.598 1.00 47.72 190 TYR A N 1
ATOM 1544 C CA . TYR A 1 190 ? -5.596 -3.170 26.064 1.00 47.72 190 TYR A CA 1
ATOM 1545 C C . TYR A 1 190 ? -5.137 -2.660 27.442 1.00 47.72 190 TYR A C 1
ATOM 1547 O O . TYR A 1 190 ? -5.185 -3.410 28.423 1.00 47.72 190 TYR A O 1
ATOM 1555 N N . PRO A 1 191 ? -4.682 -1.400 27.580 1.00 49.25 191 PRO A N 1
ATOM 1556 C CA . PRO A 1 191 ? -4.222 -0.898 28.865 1.00 49.25 191 PRO A CA 1
ATOM 1557 C C . PRO A 1 191 ? -5.377 -0.900 29.870 1.00 49.25 191 PRO A C 1
ATOM 1559 O O . PRO A 1 191 ? -6.380 -0.204 29.688 1.00 49.25 191 PRO A O 1
ATOM 1562 N N . LYS A 1 192 ? -5.224 -1.635 30.981 1.00 48.22 192 LYS A N 1
ATOM 1563 C CA . LYS A 1 192 ? -6.204 -1.665 32.087 1.00 48.22 192 LYS A CA 1
ATOM 1564 C C . LYS A 1 192 ? -6.550 -0.255 32.603 1.00 48.22 192 LYS A C 1
ATOM 1566 O O . LYS A 1 192 ? -7.639 -0.043 33.131 1.00 48.22 192 LYS A O 1
ATOM 1571 N N . SER A 1 193 ? -5.652 0.718 32.431 1.00 47.00 193 SER A N 1
ATOM 1572 C CA . SER A 1 193 ? -5.857 2.138 32.749 1.00 47.00 193 SER A CA 1
ATOM 1573 C C . SER A 1 193 ? -6.918 2.820 31.874 1.00 47.00 193 SER A C 1
ATOM 1575 O O . SER A 1 193 ? -7.710 3.600 32.400 1.00 47.00 193 SER A O 1
ATOM 1577 N N . LEU A 1 194 ? -7.002 2.491 30.579 1.00 48.09 194 LEU A N 1
ATOM 1578 C CA . LEU A 1 194 ? -8.031 3.016 29.672 1.00 48.09 194 LEU A CA 1
ATOM 1579 C C . LEU A 1 194 ? -9.399 2.394 29.967 1.00 48.09 194 LEU A C 1
ATOM 1581 O O . LEU A 1 194 ? -10.403 3.100 29.981 1.00 48.09 194 LEU A O 1
ATOM 1585 N N . LEU A 1 195 ? -9.424 1.106 30.325 1.00 48.34 195 LEU A N 1
ATOM 1586 C CA . LEU A 1 195 ? -10.630 0.425 30.802 1.00 48.34 195 LEU A CA 1
ATOM 1587 C C . LEU A 1 195 ? -11.186 1.103 32.071 1.00 48.34 195 LEU A C 1
ATOM 1589 O O . LEU A 1 195 ? -12.364 1.449 32.145 1.00 48.34 195 LEU A O 1
ATOM 1593 N N . LYS A 1 196 ? -10.314 1.376 33.054 1.00 43.84 196 LYS A N 1
ATOM 1594 C CA . LYS A 1 196 ? -10.678 2.069 34.301 1.00 43.84 196 LYS A CA 1
ATOM 1595 C C . LYS A 1 196 ? -11.120 3.519 34.067 1.00 43.84 196 LYS A C 1
ATOM 1597 O O . LYS A 1 196 ? -12.045 3.969 34.738 1.00 43.84 196 LYS A O 1
ATOM 1602 N N . ALA A 1 197 ? -10.513 4.243 33.124 1.00 45.94 197 ALA A N 1
ATOM 1603 C CA . ALA A 1 197 ? -10.903 5.615 32.783 1.00 45.94 197 ALA A CA 1
ATOM 1604 C C . ALA A 1 197 ? -12.295 5.686 32.127 1.00 45.94 197 ALA A C 1
ATOM 1606 O O . ALA A 1 197 ? -13.094 6.556 32.484 1.00 45.94 197 ALA A O 1
ATOM 1607 N N . SER A 1 198 ? -12.620 4.736 31.243 1.00 43.00 198 SER A N 1
ATOM 1608 C CA . SER A 1 198 ? -13.965 4.582 30.671 1.00 43.00 198 SER A CA 1
ATOM 1609 C C . SER A 1 198 ? -15.015 4.255 31.741 1.00 43.00 198 SER A C 1
ATOM 1611 O O . SER A 1 198 ? -16.108 4.816 31.719 1.00 43.00 198 SER A O 1
ATOM 1613 N N . ILE A 1 199 ? -14.669 3.421 32.730 1.00 42.31 199 ILE A N 1
ATOM 1614 C CA . ILE A 1 199 ? -15.565 3.045 33.836 1.00 42.31 199 ILE A CA 1
ATOM 1615 C C . ILE A 1 199 ? -15.760 4.207 34.830 1.00 42.31 199 ILE A C 1
ATOM 1617 O O . ILE A 1 199 ? -16.886 4.481 35.241 1.00 42.31 199 ILE A O 1
ATOM 1621 N N . LYS A 1 200 ? -14.702 4.946 35.194 1.00 41.34 200 LYS A N 1
ATOM 1622 C CA . LYS A 1 200 ? -14.760 6.030 36.198 1.00 41.34 200 LYS A CA 1
ATOM 1623 C C . LYS A 1 200 ? -15.515 7.273 35.698 1.00 41.34 200 LYS A C 1
ATOM 1625 O O . LYS A 1 200 ? -16.221 7.902 36.479 1.00 41.34 200 LYS A O 1
ATOM 1630 N N . ARG A 1 201 ? -15.440 7.593 34.397 1.00 42.31 201 ARG A N 1
ATOM 1631 C CA . ARG A 1 201 ? -16.177 8.722 33.783 1.00 42.31 201 ARG A CA 1
ATOM 1632 C C . ARG A 1 201 ? -17.685 8.481 33.657 1.00 42.31 201 ARG A C 1
ATOM 1634 O O . ARG A 1 201 ? -18.438 9.446 33.643 1.00 42.31 201 ARG A O 1
ATOM 1641 N N . SER A 1 202 ? -18.134 7.222 33.644 1.00 40.66 202 SER A N 1
ATOM 1642 C CA . SER A 1 202 ? -19.569 6.889 33.694 1.00 40.66 202 SER A CA 1
ATOM 1643 C C . SER A 1 202 ? -20.223 7.234 35.041 1.00 40.66 202 SER A C 1
ATOM 1645 O O . SER A 1 202 ? -21.418 7.499 35.091 1.00 40.66 202 SER A O 1
ATOM 1647 N N . LYS A 1 203 ? -19.432 7.300 36.124 1.00 41.62 203 LYS A N 1
ATOM 1648 C CA . LYS A 1 203 ? -19.908 7.533 37.498 1.00 41.62 203 LYS A CA 1
ATOM 1649 C C . LYS A 1 203 ? -19.774 8.984 37.980 1.00 41.62 203 LYS A C 1
ATOM 1651 O O . LYS A 1 203 ? -20.153 9.283 39.105 1.00 41.62 203 LYS A O 1
ATOM 1656 N N . GLY A 1 204 ? -19.240 9.892 37.157 1.00 41.00 204 GLY A N 1
ATOM 1657 C CA . GLY A 1 204 ? -18.944 11.271 37.555 1.00 41.00 204 GLY A CA 1
ATOM 1658 C C . GLY A 1 204 ? -19.384 12.298 36.518 1.00 41.00 204 GLY A C 1
ATOM 1659 O O . GLY A 1 204 ? -18.552 12.833 35.793 1.00 41.00 204 GLY A O 1
ATOM 1660 N N . LYS A 1 205 ? -20.681 12.617 36.463 1.00 38.31 205 LYS A N 1
ATOM 1661 C CA . LYS A 1 205 ? -21.163 13.871 35.861 1.00 38.31 205 LYS A CA 1
ATOM 1662 C C . LYS A 1 205 ? -21.406 14.885 36.976 1.00 38.31 205 LYS A C 1
ATOM 1664 O O . LYS A 1 205 ? -22.404 14.769 37.678 1.00 38.31 205 LYS A O 1
ATOM 1669 N N . LYS A 1 206 ? -20.522 15.883 37.096 1.00 38.75 206 LYS A N 1
ATOM 1670 C CA . LYS A 1 206 ? -20.863 17.305 37.318 1.00 38.75 206 LYS A CA 1
ATOM 1671 C C . LYS A 1 206 ? -19.585 18.163 37.395 1.00 38.75 206 LYS A C 1
ATOM 1673 O O . LYS A 1 206 ? -18.788 17.975 38.305 1.00 38.75 206 LYS A O 1
ATOM 1678 N N . ARG A 1 207 ? -19.524 19.156 36.489 1.00 27.64 207 ARG A N 1
ATOM 1679 C CA . ARG A 1 207 ? -18.764 20.435 36.483 1.00 27.64 207 ARG A CA 1
ATOM 1680 C C . ARG A 1 207 ? -17.594 20.587 35.489 1.00 27.64 207 ARG A C 1
ATOM 1682 O O . ARG A 1 207 ? -16.613 19.865 35.566 1.00 27.64 207 ARG A O 1
ATOM 1689 N N . GLY A 1 208 ? -17.720 21.641 34.666 1.00 27.59 208 GLY A N 1
ATOM 1690 C CA . GLY A 1 208 ? -16.672 22.635 34.368 1.00 27.59 208 GLY A CA 1
ATOM 1691 C C . GLY A 1 208 ? -15.777 22.396 33.146 1.00 27.59 208 GLY A C 1
ATOM 1692 O O . GLY A 1 208 ? -15.007 21.450 33.130 1.00 27.59 208 GLY A O 1
ATOM 1693 N N . TYR A 1 209 ? -15.848 23.284 32.150 1.00 30.23 209 TYR A N 1
ATOM 1694 C CA . TYR A 1 209 ? -15.049 23.293 30.911 1.00 30.23 209 TYR A CA 1
ATOM 1695 C C . TYR A 1 209 ? -13.575 23.715 31.113 1.00 30.23 209 TYR A C 1
ATOM 1697 O O . TYR A 1 209 ? -13.316 24.638 31.879 1.00 30.23 209 TYR A O 1
ATOM 1705 N N . SER A 1 210 ? -12.631 23.138 30.346 1.00 25.95 210 SER A N 1
ATOM 1706 C CA . SER A 1 210 ? -11.830 23.827 29.295 1.00 25.95 210 SER A CA 1
ATOM 1707 C C . SER A 1 210 ? -10.564 23.049 28.848 1.00 25.95 210 SER A C 1
ATOM 1709 O O . SER A 1 210 ? -9.832 22.493 29.658 1.00 25.95 210 SER A O 1
ATOM 1711 N N . ASN A 1 211 ? -10.331 23.095 27.526 1.00 26.53 211 ASN A N 1
ATOM 1712 C CA . ASN A 1 211 ? -9.083 22.935 26.755 1.00 26.53 211 ASN A CA 1
ATOM 1713 C C . ASN A 1 211 ? -8.553 21.549 26.295 1.00 26.53 211 ASN A C 1
ATOM 1715 O O . ASN A 1 211 ? -8.022 20.749 27.055 1.00 26.53 211 ASN A O 1
ATOM 1719 N N . LEU A 1 212 ? -8.608 21.400 24.956 1.00 31.09 212 LEU A N 1
ATOM 1720 C CA . LEU A 1 212 ? -7.672 20.727 24.035 1.00 31.09 212 LEU A CA 1
ATOM 1721 C C . LEU A 1 212 ? -7.474 19.205 24.148 1.00 31.09 212 LEU A C 1
ATOM 1723 O O . LEU A 1 212 ? -6.464 18.730 24.651 1.00 31.09 212 LEU A O 1
ATOM 1727 N N . LEU A 1 213 ? -8.391 18.446 23.536 1.00 28.67 213 LEU A N 1
ATOM 1728 C CA . LEU A 1 213 ? -8.092 17.277 22.690 1.00 28.67 213 LEU A CA 1
ATOM 1729 C C . LEU A 1 213 ? -9.389 16.855 21.981 1.00 28.67 213 LEU A C 1
ATOM 1731 O O . LEU A 1 213 ? -10.419 16.643 22.621 1.00 28.67 213 LEU A O 1
ATOM 1735 N N . PHE A 1 214 ? -9.332 16.841 20.649 1.00 30.94 214 PHE A N 1
ATOM 1736 C CA . PHE A 1 214 ? -10.454 16.723 19.718 1.00 30.94 214 PHE A CA 1
ATOM 1737 C C . PHE A 1 214 ? -11.407 15.556 20.030 1.00 30.94 214 PHE A C 1
ATOM 1739 O O . PHE A 1 214 ? -11.009 14.485 20.487 1.00 30.94 214 PHE A O 1
ATOM 1746 N N . GLY A 1 215 ? -12.694 15.822 19.802 1.00 32.62 215 GLY A N 1
ATOM 1747 C CA . GLY A 1 215 ? -13.831 15.100 20.357 1.00 32.62 215 GLY A CA 1
ATOM 1748 C C . GLY A 1 215 ? -14.049 13.679 19.837 1.00 32.62 215 GLY A C 1
ATOM 1749 O O . GLY A 1 215 ? -13.982 13.407 18.643 1.00 32.62 215 GLY A O 1
ATOM 1750 N N . MET A 1 216 ? -14.450 12.797 20.755 1.00 30.97 216 MET A N 1
ATOM 1751 C CA . MET A 1 216 ? -15.202 11.578 20.450 1.00 30.97 216 MET A CA 1
ATOM 1752 C C . MET A 1 216 ? -16.541 11.619 21.214 1.00 30.97 216 MET A C 1
ATOM 1754 O O . MET A 1 216 ? -16.530 11.749 22.443 1.00 30.97 216 MET A O 1
ATOM 1758 N N . PRO A 1 217 ? -17.701 11.512 20.540 1.00 35.06 217 PRO A N 1
ATOM 1759 C CA . PRO A 1 217 ? -19.011 11.622 21.173 1.00 35.06 217 PRO A CA 1
ATOM 1760 C C . PRO A 1 217 ? -19.475 10.256 21.700 1.00 35.06 217 PRO A C 1
ATOM 1762 O O . PRO A 1 217 ? -20.153 9.516 20.996 1.00 35.06 217 PRO A O 1
ATOM 1765 N N . VAL A 1 218 ? -19.120 9.879 22.935 1.00 36.81 218 VAL A N 1
ATOM 1766 C CA . VAL A 1 218 ? -19.599 8.610 23.527 1.00 36.81 218 VAL A CA 1
ATOM 1767 C C . VAL A 1 218 ? -19.832 8.732 25.033 1.00 36.81 218 VAL A C 1
ATOM 1769 O O . VAL A 1 218 ? -18.980 8.354 25.830 1.00 36.81 218 VAL A O 1
ATOM 1772 N N . LEU A 1 219 ? -21.003 9.224 25.452 1.00 32.09 219 LEU A N 1
ATOM 1773 C CA . LEU A 1 219 ? -21.425 9.096 26.859 1.00 32.09 219 LEU A CA 1
ATOM 1774 C C . LEU A 1 219 ? -22.878 8.656 27.086 1.00 32.09 219 LEU A C 1
ATOM 1776 O O . LEU A 1 219 ? -23.219 8.363 28.225 1.00 32.09 219 LEU A O 1
ATOM 1780 N N . ASN A 1 220 ? -23.724 8.521 26.059 1.00 31.66 220 ASN A N 1
ATOM 1781 C CA . ASN A 1 220 ? -25.154 8.261 26.302 1.00 31.66 220 ASN A CA 1
ATOM 1782 C C . ASN A 1 220 ? -25.618 6.809 26.077 1.00 31.66 220 ASN A C 1
ATOM 1784 O O . ASN A 1 220 ? -26.665 6.438 26.591 1.00 31.66 220 ASN A O 1
ATOM 1788 N N . VAL A 1 221 ? -24.856 5.950 25.388 1.00 36.59 221 VAL A N 1
ATOM 1789 C CA . VAL A 1 221 ? -25.354 4.602 25.018 1.00 36.59 221 VAL A CA 1
ATOM 1790 C C . VAL A 1 221 ? -25.088 3.534 26.097 1.00 36.59 221 VAL A C 1
ATOM 1792 O O . VAL A 1 221 ? -25.757 2.505 26.130 1.00 36.59 221 VAL A O 1
ATOM 1795 N N . ILE A 1 222 ? -24.153 3.774 27.025 1.00 36.66 222 ILE A N 1
ATOM 1796 C CA . ILE A 1 222 ? -23.735 2.767 28.021 1.00 36.66 222 ILE A CA 1
ATOM 1797 C C . ILE A 1 222 ? -24.697 2.695 29.223 1.00 36.66 222 ILE A C 1
ATOM 1799 O O . ILE A 1 222 ? -24.867 1.616 29.784 1.00 36.66 222 ILE A O 1
ATOM 1803 N N . SER A 1 223 ? -25.390 3.786 29.575 1.00 31.55 223 SER A N 1
ATOM 1804 C CA . SER A 1 223 ? -26.308 3.800 30.732 1.00 31.55 223 SER A CA 1
ATOM 1805 C C . SER A 1 223 ? -27.519 2.880 30.532 1.00 31.55 223 SER A C 1
ATOM 1807 O O . SER A 1 223 ? -27.883 2.122 31.422 1.00 31.55 223 SER A O 1
ATOM 1809 N N . ALA A 1 224 ? -28.109 2.879 29.333 1.00 30.44 224 ALA A N 1
ATOM 1810 C CA . ALA A 1 224 ? -29.414 2.255 29.109 1.00 30.44 224 ALA A CA 1
ATOM 1811 C C . ALA A 1 224 ? -29.384 0.717 28.984 1.00 30.44 224 ALA A C 1
ATOM 1813 O O . ALA A 1 224 ? -30.409 0.066 29.174 1.00 30.44 224 ALA A O 1
ATOM 1814 N N . LYS A 1 225 ? -28.231 0.112 28.659 1.00 35.81 225 LYS A N 1
ATOM 1815 C CA . LYS A 1 225 ? -28.109 -1.355 28.516 1.00 35.81 225 LYS A CA 1
ATOM 1816 C C . LYS A 1 225 ? -27.617 -2.066 29.778 1.00 35.81 225 LYS A C 1
ATOM 1818 O O . LYS A 1 225 ? -27.800 -3.276 29.871 1.00 35.81 225 LYS A O 1
ATOM 1823 N N . PHE A 1 226 ? -27.024 -1.349 30.735 1.00 34.31 226 PHE A N 1
ATOM 1824 C CA . PHE A 1 226 ? -26.547 -1.946 31.989 1.00 34.31 226 PHE A CA 1
ATOM 1825 C C . PHE A 1 226 ? -27.632 -2.015 33.073 1.00 34.31 226 PHE A C 1
ATOM 1827 O O . PHE A 1 226 ? -27.624 -2.949 33.867 1.00 34.31 226 PHE A O 1
ATOM 1834 N N . GLU A 1 227 ? -28.610 -1.105 33.064 1.00 31.91 227 GLU A N 1
ATOM 1835 C CA . GLU A 1 227 ? -29.706 -1.109 34.050 1.00 31.91 227 GLU A CA 1
ATOM 1836 C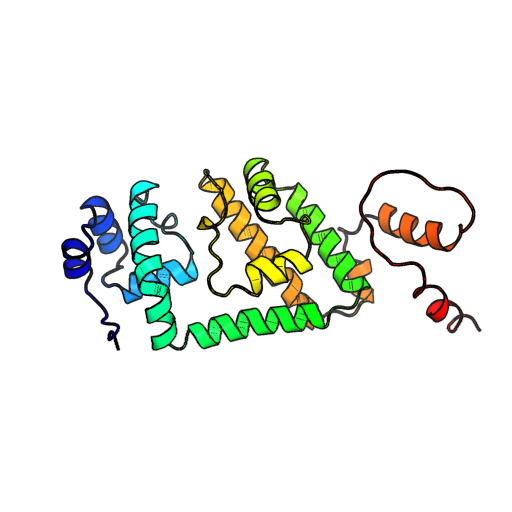 C . GLU A 1 227 ? -30.746 -2.217 33.803 1.00 31.91 227 GLU A C 1
ATOM 1838 O O . GLU A 1 227 ? -31.390 -2.668 34.740 1.00 31.91 227 GLU A O 1
ATOM 1843 N N . LYS A 1 228 ? -30.857 -2.751 32.578 1.00 36.47 228 LYS A N 1
ATOM 1844 C CA . LYS A 1 228 ? -31.790 -3.852 32.256 1.00 36.47 228 LYS A CA 1
ATOM 1845 C C . LYS A 1 228 ? -31.272 -5.264 32.559 1.00 36.47 228 LYS A C 1
ATOM 1847 O O . LYS A 1 228 ? -31.959 -6.228 32.244 1.00 36.47 228 LYS A O 1
ATOM 1852 N N . LYS A 1 229 ? -30.066 -5.409 33.119 1.00 37.47 229 LYS A N 1
ATOM 1853 C CA . LYS A 1 229 ? -29.464 -6.726 33.414 1.00 37.47 229 LYS A CA 1
ATOM 1854 C C . LYS A 1 229 ? -29.167 -6.955 34.902 1.00 37.47 229 LYS A C 1
ATOM 1856 O O . LYS A 1 229 ? -28.518 -7.940 35.235 1.00 37.47 229 LYS A O 1
ATOM 1861 N N . ILE A 1 230 ? -29.624 -6.049 35.771 1.00 37.69 230 ILE A N 1
ATOM 1862 C CA . ILE A 1 230 ? -29.540 -6.161 37.240 1.00 37.69 230 ILE A CA 1
ATOM 1863 C C . ILE A 1 230 ? -30.902 -5.802 37.875 1.00 37.69 230 ILE A C 1
ATOM 1865 O O . ILE A 1 230 ? -30.968 -5.116 38.890 1.00 37.69 230 ILE A O 1
ATOM 1869 N N . GLY A 1 231 ? -31.992 -6.235 37.242 1.00 35.66 231 GLY A N 1
ATOM 1870 C CA . GLY A 1 231 ? -33.343 -6.224 37.802 1.00 35.66 231 GLY A CA 1
ATOM 1871 C C . GLY A 1 231 ? -33.962 -7.588 37.597 1.00 35.66 231 GLY A C 1
ATOM 1872 O O . GLY A 1 231 ? -33.925 -8.034 36.427 1.00 35.66 231 GLY A O 1
#

Radius of gyration: 23.11 Å; chains: 1; bounding box: 54×38×66 Å

Sequence (231 aa):
MNKYKNVTLEDLSKNEDLSARTYNVCKNHQLSDLEKILDYYIANYNFFGFRGVGEKTNRELTILTKKHVGVYLLKTKRKVELKKEGQKIIEIINNLSLQQTNVLNCIVMVKFKKLSSESIRSLEGFFESGISIGEFKRHIFSNPFFDICDLNVTGIDARKEIDLFLKNTKKLIQQRESMETSDILMMPTYPKSLLKASIKRSKGKKRGYSNLLFGMPVLNVISAKFEKKIG

pLDDT: mean 74.88, std 21.18, range [25.95, 95.75]